Protein AF-A0A7C3Y8G4-F1 (afdb_monomer_lite)

Secondary structure (DSSP, 8-state):
---------HHHHHHHHHHHHHHHHHHHTS---HHHHHHHHHHHHHHHHHHHHHHHHHH-SS----HHHHHHHHHHHHHHHHHHHHHHHHHTT--TTSHHHHHHHHHHHHHHHHHHHHHHHHHHHHHHH-GGGHHHHTT-HHHHHHHHHHHHHHHHHHHHHHHS-S--HHHHHHHHHHHHHHHHHHHHHHHHHHHHHHHT-

pLDDT: mean 77.55, std 14.28, range [34.16, 94.81]

Foldseek 3Di:
DPPPLDADALVLLLVLLVVQLVQLVVLVPFDPDVVSLVCSCVSNLCSSLVSSVVSCVVRVPPYDPDLSNLLSQLLVQLQCVLVVVLVVCVVVVHPCVPPVNSLVSSLSSLLSRLRRSLVSSQVVQCVVPHPVSNVVLCVLQLNVLSVVLNVVSVVCVVCCVPPNDSPDPVVSSVNNSVSSVSSSVSSVSRNVVVVVVVVVD

Radius of gyration: 17.83 Å; chains: 1; bounding box: 60×30×48 Å

Sequence (201 aa):
MEEHHHTLSFQGLLPYTICGVLGRVITTYLPQTSLGEVVARYVGGSSDTVAEALYWLLHSGHSEESTLTHYIKGKVIGSMFSLIPYACASLLGYDVNSRVAGSLIASSFAQSDQMGAFLSITYHAIKKGGIKELRDITKNPVAMTSLGVLILSFIIDYTARNFITPTTVDSKWLETYLLSFLCMLPVVAGYIKEIRCRKHS

Structure (mmCIF, N/CA/C/O backbone):
data_AF-A0A7C3Y8G4-F1
#
_entry.id   AF-A0A7C3Y8G4-F1
#
loop_
_atom_site.group_PDB
_atom_site.id
_atom_site.type_symbol
_atom_site.label_atom_id
_atom_site.label_alt_id
_atom_site.label_comp_id
_atom_site.label_asym_id
_atom_site.label_entity_id
_atom_site.label_seq_id
_atom_site.pdbx_PDB_ins_code
_atom_site.Cartn_x
_atom_site.Cartn_y
_atom_site.Cartn_z
_atom_site.occupancy
_atom_site.B_iso_or_equiv
_atom_site.auth_seq_id
_atom_site.auth_comp_id
_atom_site.auth_asym_id
_atom_site.auth_atom_id
_atom_site.pdbx_PDB_model_num
ATOM 1 N N . MET A 1 1 ? -35.941 -9.850 -1.050 1.00 38.69 1 MET A N 1
ATOM 2 C CA . MET A 1 1 ? -34.505 -9.748 -1.370 1.00 38.69 1 MET A CA 1
ATOM 3 C C . MET A 1 1 ? -33.856 -9.087 -0.176 1.00 38.69 1 MET A C 1
ATOM 5 O O . MET A 1 1 ? -34.074 -7.903 0.021 1.00 38.69 1 MET A O 1
ATOM 9 N N . GLU A 1 2 ? -33.194 -9.863 0.678 1.00 34.16 2 GLU A N 1
ATOM 10 C CA . GLU A 1 2 ? -32.360 -9.302 1.742 1.00 34.16 2 GLU A CA 1
ATOM 11 C C . GLU A 1 2 ? -31.128 -8.688 1.074 1.00 34.16 2 GLU A C 1
ATOM 13 O O . GLU A 1 2 ? -30.286 -9.404 0.532 1.00 34.16 2 GLU A O 1
ATOM 18 N N . GLU A 1 3 ? -31.047 -7.358 1.042 1.00 37.12 3 GLU A N 1
ATOM 19 C CA . GLU A 1 3 ? -29.788 -6.676 0.760 1.00 37.12 3 GLU A CA 1
ATOM 20 C C . GLU A 1 3 ? -28.848 -6.968 1.932 1.00 37.12 3 GLU A C 1
ATOM 22 O O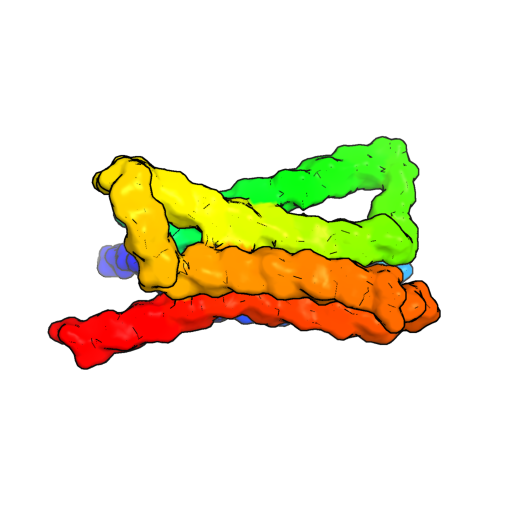 . GLU A 1 3 ? -28.880 -6.310 2.972 1.00 37.12 3 GLU A O 1
ATOM 27 N N . HIS A 1 4 ? -28.016 -7.999 1.783 1.00 40.25 4 HIS A N 1
ATOM 28 C CA . HIS A 1 4 ? -26.821 -8.144 2.598 1.00 40.25 4 HIS A CA 1
ATOM 29 C C . HIS A 1 4 ? -25.928 -6.932 2.322 1.00 40.25 4 HIS A C 1
ATOM 31 O O . HIS A 1 4 ? -25.091 -6.947 1.419 1.00 40.25 4 HIS A O 1
ATOM 37 N N . HIS A 1 5 ? -26.114 -5.862 3.096 1.00 46.56 5 HIS A N 1
ATOM 38 C CA . HIS A 1 5 ? -25.149 -4.779 3.195 1.00 46.56 5 HIS A CA 1
ATOM 39 C C . HIS A 1 5 ? -23.849 -5.372 3.740 1.00 46.56 5 HIS A C 1
ATOM 41 O O . HIS A 1 5 ? -23.650 -5.499 4.949 1.00 46.56 5 HIS A O 1
ATOM 47 N N . HIS A 1 6 ? -22.973 -5.807 2.838 1.00 55.00 6 HIS A N 1
ATOM 48 C CA . HIS A 1 6 ? -21.647 -6.270 3.196 1.00 55.00 6 HIS A CA 1
ATOM 49 C C . HIS A 1 6 ? -20.864 -5.087 3.761 1.00 55.00 6 HIS A C 1
ATOM 51 O O . HIS A 1 6 ? -20.460 -4.180 3.039 1.00 55.00 6 HIS A O 1
ATOM 57 N N . THR A 1 7 ? -20.656 -5.093 5.072 1.00 70.56 7 THR A N 1
ATOM 58 C CA . THR A 1 7 ? -19.766 -4.145 5.729 1.00 70.56 7 THR A CA 1
ATOM 59 C C . THR A 1 7 ? -18.319 -4.436 5.325 1.00 70.56 7 THR A C 1
ATOM 61 O O . THR A 1 7 ? -17.890 -5.590 5.229 1.00 70.56 7 THR A O 1
ATOM 64 N N . LEU A 1 8 ? -17.549 -3.375 5.065 1.00 85.94 8 LEU A N 1
ATOM 65 C CA . LEU A 1 8 ? -16.123 -3.489 4.761 1.00 85.94 8 LEU A CA 1
ATOM 66 C C . LEU A 1 8 ? -15.391 -4.163 5.933 1.00 85.94 8 LEU A C 1
ATOM 68 O O . LEU A 1 8 ? -15.474 -3.700 7.072 1.00 85.94 8 LEU A O 1
ATOM 72 N N . SER A 1 9 ? -14.629 -5.219 5.646 1.00 90.88 9 SER A N 1
ATOM 73 C CA . SER A 1 9 ? -13.826 -5.962 6.628 1.00 90.88 9 SER A CA 1
ATOM 74 C C . SER A 1 9 ? -12.449 -6.316 6.073 1.00 90.88 9 SER A C 1
ATOM 76 O O . SER A 1 9 ? -12.281 -6.507 4.867 1.00 90.88 9 SER A O 1
ATOM 78 N N . PHE A 1 10 ? -11.445 -6.440 6.946 1.00 91.69 10 PHE A N 1
ATOM 79 C CA . PHE A 1 10 ? -10.122 -6.912 6.526 1.00 91.69 10 PHE A CA 1
ATOM 80 C C . PHE A 1 10 ? -10.173 -8.388 6.127 1.00 91.69 10 PHE A C 1
ATOM 82 O O . PHE A 1 10 ? -9.438 -8.806 5.235 1.00 91.69 10 PHE A O 1
ATOM 89 N N . GLN A 1 11 ? -11.080 -9.163 6.732 1.00 92.19 11 GLN A N 1
ATOM 90 C CA . GLN A 1 11 ? -11.375 -10.527 6.292 1.00 92.19 11 GLN A CA 1
ATOM 91 C C . GLN A 1 11 ? -11.856 -10.573 4.831 1.00 92.19 11 GLN A C 1
ATOM 93 O O . GLN A 1 11 ? -11.411 -11.440 4.083 1.00 92.19 11 GLN A O 1
ATOM 98 N N . GLY A 1 12 ? -12.736 -9.651 4.423 1.00 89.75 12 GLY A N 1
ATOM 99 C CA . GLY A 1 12 ? -13.208 -9.541 3.040 1.00 89.75 12 GLY A CA 1
ATOM 100 C C . GLY A 1 12 ? -12.174 -8.949 2.077 1.00 89.75 12 GLY A C 1
ATOM 101 O O . GLY A 1 12 ? -12.155 -9.334 0.913 1.00 89.75 12 GLY A O 1
ATOM 102 N N . LEU A 1 13 ? -11.290 -8.066 2.558 1.00 92.12 13 LEU A N 1
ATOM 103 C CA . LEU A 1 13 ? -10.218 -7.462 1.757 1.00 92.12 13 LEU A CA 1
ATOM 104 C C . LEU A 1 13 ? -9.114 -8.470 1.392 1.00 92.12 13 LEU A C 1
ATOM 106 O O . LEU A 1 13 ? -8.583 -8.434 0.285 1.00 92.12 13 LEU A O 1
ATOM 110 N N . LEU A 1 14 ? -8.766 -9.377 2.311 1.00 92.94 14 LEU A N 1
ATOM 111 C CA . LEU A 1 14 ? -7.598 -10.255 2.185 1.00 92.94 14 LEU A CA 1
ATOM 112 C C . LEU A 1 14 ? -7.549 -11.071 0.871 1.00 92.94 14 LEU A C 1
ATOM 114 O O . LEU A 1 14 ? -6.485 -11.088 0.249 1.00 92.94 14 LEU A O 1
ATOM 118 N N . PRO A 1 15 ? -8.639 -11.705 0.386 1.00 92.44 15 PRO A N 1
ATOM 119 C CA . PRO A 1 15 ? -8.634 -12.396 -0.906 1.00 92.44 15 PRO A CA 1
ATOM 120 C C . PRO A 1 15 ? -8.310 -11.481 -2.092 1.00 92.44 15 PRO A C 1
ATOM 122 O O . PRO A 1 15 ? -7.635 -11.914 -3.024 1.00 92.44 15 PRO A O 1
ATOM 125 N N . TYR A 1 16 ? -8.747 -10.219 -2.053 1.00 91.94 16 TYR A N 1
ATOM 126 C CA . TYR A 1 16 ? -8.456 -9.240 -3.101 1.00 91.94 16 TYR A CA 1
ATOM 127 C C . TYR A 1 16 ? -6.987 -8.834 -3.071 1.00 91.94 16 TYR A C 1
ATOM 129 O O . TYR A 1 16 ? -6.338 -8.850 -4.114 1.00 91.94 16 TYR A O 1
ATOM 137 N N . THR A 1 17 ? -6.433 -8.569 -1.885 1.00 90.69 17 THR A N 1
ATOM 138 C CA . THR A 1 17 ? -4.998 -8.299 -1.733 1.00 90.69 17 THR A CA 1
ATOM 139 C C . THR A 1 17 ? -4.159 -9.481 -2.219 1.00 90.69 17 THR A C 1
ATOM 141 O O . THR A 1 17 ? -3.224 -9.282 -2.989 1.00 90.69 17 THR A O 1
ATOM 144 N N . ILE A 1 18 ? -4.510 -10.720 -1.847 1.00 90.12 18 ILE A N 1
ATOM 145 C CA . ILE A 1 18 ? -3.811 -11.929 -2.320 1.00 90.12 18 ILE A CA 1
ATOM 146 C C . ILE A 1 18 ? -3.903 -12.042 -3.843 1.00 90.12 18 ILE A C 1
ATOM 148 O O . ILE A 1 18 ? -2.889 -12.274 -4.496 1.00 90.12 18 ILE A O 1
ATOM 152 N N . CYS A 1 19 ? -5.093 -11.850 -4.417 1.00 89.62 19 CYS A N 1
ATOM 153 C CA . CYS A 1 19 ? -5.293 -11.881 -5.864 1.00 89.62 19 CYS A CA 1
ATOM 154 C C . CYS A 1 19 ? -4.419 -10.838 -6.571 1.00 89.62 19 CYS A C 1
ATOM 156 O O . CYS A 1 19 ? -3.741 -11.160 -7.544 1.00 89.62 19 CYS A O 1
ATOM 158 N N . GLY A 1 20 ? -4.358 -9.614 -6.045 1.00 86.56 20 GLY A N 1
ATOM 159 C CA . GLY A 1 20 ? -3.505 -8.565 -6.588 1.00 86.56 20 GLY A CA 1
ATOM 160 C C . GLY A 1 20 ? -2.013 -8.881 -6.459 1.00 86.56 20 GLY A C 1
ATOM 161 O O . GLY A 1 20 ? -1.282 -8.756 -7.441 1.00 86.56 20 GLY A O 1
ATOM 162 N N . VAL A 1 21 ? -1.550 -9.377 -5.307 1.00 85.62 21 VAL A N 1
ATOM 163 C CA . VAL A 1 21 ? -0.151 -9.811 -5.125 1.00 85.62 21 VAL A CA 1
ATOM 164 C C . VAL A 1 21 ? 0.199 -10.934 -6.104 1.00 85.62 21 VAL A C 1
ATOM 166 O O . VAL A 1 21 ? 1.212 -10.843 -6.795 1.00 85.62 21 VAL A O 1
ATOM 169 N N . LEU A 1 22 ? -0.651 -11.955 -6.238 1.00 84.00 22 LEU A N 1
ATOM 170 C CA . LEU A 1 22 ? -0.461 -13.037 -7.211 1.00 84.00 22 LEU A CA 1
ATOM 171 C C . LEU A 1 22 ? -0.492 -12.524 -8.654 1.00 84.00 22 LEU A C 1
ATOM 173 O O . LEU A 1 22 ? 0.301 -12.975 -9.476 1.00 84.00 22 LEU A O 1
ATOM 177 N N . GLY A 1 23 ? -1.349 -11.549 -8.955 1.00 79.81 23 GLY A N 1
ATOM 178 C CA . GLY A 1 23 ? -1.371 -10.855 -10.238 1.00 79.81 23 GLY A CA 1
ATOM 179 C C . GLY A 1 23 ? -0.011 -10.243 -10.565 1.00 79.81 23 GLY A C 1
ATOM 180 O O . GLY A 1 23 ? 0.525 -10.510 -11.637 1.00 79.81 23 GLY A O 1
ATOM 181 N N . ARG A 1 24 ? 0.606 -9.525 -9.615 1.00 76.88 24 ARG A N 1
ATOM 182 C CA . ARG A 1 24 ? 1.955 -8.955 -9.782 1.00 76.88 24 ARG A CA 1
ATOM 183 C C . ARG A 1 24 ? 2.992 -10.038 -10.054 1.00 76.88 24 ARG A C 1
ATOM 185 O O . ARG A 1 24 ? 3.766 -9.938 -11.008 1.00 76.88 24 ARG A O 1
ATOM 192 N N . VAL A 1 25 ? 2.964 -11.105 -9.265 1.00 76.94 25 VAL A N 1
ATOM 193 C CA . VAL A 1 25 ? 3.841 -12.270 -9.423 1.00 76.94 25 VAL A CA 1
ATOM 194 C C . VAL A 1 25 ? 3.735 -12.864 -10.830 1.00 76.94 25 VAL A C 1
ATOM 196 O O . VAL A 1 25 ? 4.737 -12.966 -11.536 1.00 76.94 25 VAL A O 1
ATOM 199 N N . ILE A 1 26 ? 2.516 -13.174 -11.275 1.00 76.38 26 ILE A N 1
ATOM 200 C CA . ILE A 1 26 ? 2.251 -13.762 -12.593 1.00 76.38 26 ILE A CA 1
ATOM 201 C C . ILE A 1 26 ? 2.692 -12.812 -13.704 1.00 76.38 26 ILE A C 1
ATOM 203 O O . ILE A 1 26 ? 3.355 -13.240 -14.647 1.00 76.38 26 ILE A O 1
ATOM 207 N N . THR A 1 27 ? 2.375 -11.520 -13.583 1.00 71.81 27 THR A N 1
ATOM 208 C CA . THR A 1 27 ? 2.742 -10.537 -14.605 1.00 71.81 27 THR A CA 1
ATOM 209 C C . THR A 1 27 ? 4.242 -10.399 -14.783 1.00 71.81 27 THR A C 1
ATOM 211 O O . THR A 1 27 ? 4.689 -10.081 -15.881 1.00 71.81 27 THR A O 1
ATOM 214 N N . THR A 1 28 ? 5.031 -10.693 -13.749 1.00 65.44 28 THR A N 1
ATOM 215 C CA . THR A 1 28 ? 6.484 -10.603 -13.867 1.00 65.44 28 THR A CA 1
ATOM 216 C C . THR A 1 28 ? 7.009 -11.665 -14.851 1.00 65.44 28 THR A C 1
ATOM 218 O O . THR A 1 28 ? 7.930 -11.376 -15.606 1.00 65.44 28 THR A O 1
ATOM 221 N N . TYR A 1 29 ? 6.356 -12.833 -14.961 1.00 68.44 29 TYR A N 1
ATOM 222 C CA . TYR A 1 29 ? 6.698 -13.907 -15.912 1.00 68.44 29 TYR A CA 1
ATOM 223 C C . TYR A 1 29 ? 6.170 -13.715 -17.342 1.00 68.44 29 TYR A C 1
ATOM 225 O O . TYR A 1 29 ? 6.385 -14.586 -18.190 1.00 68.44 29 TYR A O 1
ATOM 233 N N . LEU A 1 30 ? 5.467 -12.617 -17.635 1.00 66.25 30 LEU A N 1
ATOM 234 C CA . LEU A 1 30 ? 4.981 -12.367 -18.991 1.00 66.25 30 LEU A CA 1
ATOM 235 C C . LEU A 1 30 ? 6.145 -12.080 -19.960 1.00 66.25 30 LEU A C 1
ATOM 237 O O . LEU A 1 30 ? 7.165 -11.512 -19.560 1.00 66.25 30 LEU A O 1
ATOM 241 N N . PRO A 1 31 ? 6.009 -12.445 -21.251 1.00 59.12 31 PRO A N 1
ATOM 242 C CA . PRO A 1 31 ? 7.040 -12.193 -22.252 1.00 59.12 31 PRO A CA 1
ATOM 243 C C . PRO A 1 31 ? 7.391 -10.702 -22.336 1.00 59.12 31 PRO A C 1
ATOM 245 O O . PRO A 1 31 ? 6.493 -9.860 -22.420 1.00 59.12 31 PRO A O 1
ATOM 248 N N . GLN A 1 32 ? 8.692 -10.393 -22.389 1.00 60.31 32 GLN A N 1
ATOM 249 C CA . GLN A 1 32 ? 9.266 -9.039 -22.506 1.00 60.31 32 GLN A CA 1
ATOM 250 C C . GLN A 1 32 ? 9.045 -8.455 -23.919 1.00 60.31 32 GLN A C 1
ATOM 252 O O . GLN A 1 32 ? 9.976 -8.094 -24.633 1.00 60.31 32 GLN A O 1
ATOM 257 N N . THR A 1 33 ? 7.797 -8.432 -24.379 1.00 65.75 33 THR A N 1
ATOM 258 C CA . THR A 1 33 ? 7.390 -7.590 -25.508 1.00 65.75 33 THR A CA 1
ATOM 259 C C . THR A 1 33 ? 7.201 -6.167 -24.990 1.00 65.75 33 THR A C 1
ATOM 261 O O . THR A 1 33 ? 6.859 -5.983 -23.824 1.00 65.75 33 THR A O 1
ATOM 264 N N . SER A 1 34 ? 7.372 -5.149 -25.834 1.00 62.38 34 SER A N 1
ATOM 265 C CA . SER A 1 34 ? 7.181 -3.740 -25.443 1.00 62.38 34 SER A CA 1
ATOM 266 C C . SER A 1 34 ? 5.812 -3.477 -24.797 1.00 62.38 34 SER A C 1
ATOM 268 O O . SER A 1 34 ? 5.695 -2.678 -23.875 1.00 62.38 34 SER A O 1
ATOM 270 N N . LEU A 1 35 ? 4.782 -4.204 -25.235 1.00 59.34 35 LEU A N 1
ATOM 271 C CA . LEU A 1 35 ? 3.438 -4.168 -24.657 1.00 59.34 35 LEU A CA 1
ATOM 272 C C . LEU A 1 35 ? 3.337 -4.998 -23.362 1.00 59.34 35 LEU A C 1
ATOM 274 O O . LEU A 1 35 ? 2.714 -4.561 -22.397 1.00 59.34 35 LEU A O 1
ATOM 278 N N . GLY A 1 36 ? 3.991 -6.160 -23.313 1.00 56.66 36 GLY A N 1
ATOM 279 C CA . GLY A 1 36 ? 4.066 -7.022 -22.131 1.00 56.66 36 GLY A CA 1
ATOM 280 C C . GLY A 1 36 ? 4.806 -6.388 -20.952 1.00 56.66 36 GLY A C 1
ATOM 281 O O . GLY A 1 36 ? 4.356 -6.540 -19.824 1.00 56.66 36 GLY A O 1
ATOM 282 N N . GLU A 1 37 ? 5.872 -5.618 -21.185 1.00 59.84 37 GLU A N 1
ATOM 283 C CA . GLU A 1 37 ? 6.595 -4.891 -20.129 1.00 59.84 37 GLU A CA 1
ATOM 284 C C . GLU A 1 37 ? 5.755 -3.770 -19.514 1.00 59.84 37 GLU A C 1
ATOM 286 O O . GLU A 1 37 ? 5.747 -3.596 -18.294 1.00 59.84 37 GLU A O 1
ATOM 291 N N . VAL A 1 38 ? 5.017 -3.033 -20.348 1.00 62.53 38 VAL A N 1
ATOM 292 C CA . VAL A 1 38 ? 4.101 -1.980 -19.896 1.00 62.53 38 VAL A CA 1
ATOM 293 C C . VAL A 1 38 ? 2.977 -2.603 -19.075 1.00 62.53 38 VAL A C 1
ATOM 295 O O . VAL A 1 38 ? 2.761 -2.203 -17.934 1.00 62.53 38 VAL A O 1
ATOM 298 N N . VAL A 1 39 ? 2.311 -3.639 -19.590 1.00 61.44 39 VAL A N 1
ATOM 299 C CA . VAL A 1 39 ? 1.246 -4.336 -18.854 1.00 61.44 39 VAL A CA 1
ATOM 300 C C . VAL A 1 39 ? 1.789 -4.941 -17.560 1.00 61.44 39 VAL A C 1
ATOM 302 O O . VAL A 1 39 ? 1.182 -4.757 -16.510 1.00 61.44 39 VAL A O 1
ATOM 305 N N . ALA A 1 40 ? 2.958 -5.581 -17.587 1.00 61.75 40 ALA A N 1
ATOM 306 C CA . ALA A 1 40 ? 3.540 -6.191 -16.402 1.00 61.75 40 ALA A CA 1
ATOM 307 C C . ALA A 1 40 ? 3.923 -5.179 -15.319 1.00 61.75 40 ALA A C 1
ATOM 309 O O . ALA A 1 40 ? 3.814 -5.488 -14.138 1.00 61.75 40 ALA A O 1
ATOM 310 N N . ARG A 1 41 ? 4.329 -3.959 -15.685 1.00 61.09 41 ARG A N 1
ATOM 311 C CA . ARG A 1 41 ? 4.710 -2.927 -14.710 1.00 61.09 41 ARG A CA 1
ATOM 312 C C . ARG A 1 41 ? 3.543 -2.058 -14.249 1.00 61.09 41 ARG A C 1
ATOM 314 O O . ARG A 1 41 ? 3.523 -1.706 -13.077 1.00 61.09 41 ARG A O 1
ATOM 321 N N . TYR A 1 42 ? 2.559 -1.768 -15.102 1.00 63.47 42 TYR A N 1
ATOM 322 C CA . TYR A 1 42 ? 1.336 -1.051 -14.706 1.00 63.47 42 TYR A CA 1
ATOM 323 C C . TYR A 1 42 ? 0.389 -1.941 -13.904 1.00 63.47 42 TYR A C 1
ATOM 325 O O . TYR A 1 42 ? -0.066 -1.557 -12.828 1.00 63.47 42 TYR A O 1
ATOM 333 N N . VAL A 1 43 ? 0.101 -3.139 -14.420 1.00 62.03 43 VAL A N 1
ATOM 334 C CA . VAL A 1 43 ? -0.757 -4.101 -13.724 1.00 62.03 43 VAL A CA 1
ATOM 335 C C . VAL A 1 43 ? 0.004 -4.667 -12.544 1.00 62.03 43 VAL A C 1
ATOM 337 O O . VAL A 1 43 ? -0.539 -4.674 -11.452 1.00 62.03 43 VAL A O 1
ATOM 340 N N . GLY A 1 44 ? 1.271 -5.048 -12.715 1.00 60.56 44 GLY A N 1
ATOM 341 C CA . GLY A 1 44 ? 2.066 -5.540 -11.602 1.00 60.56 44 GLY A CA 1
ATOM 342 C C . GLY A 1 44 ? 2.259 -4.473 -10.537 1.00 60.56 44 GLY A C 1
ATOM 343 O O . GLY A 1 44 ? 1.864 -4.702 -9.408 1.00 60.56 44 GLY A O 1
ATOM 344 N N . GLY A 1 45 ? 2.774 -3.287 -10.861 1.00 63.06 45 GLY A N 1
ATOM 345 C CA . GLY A 1 45 ? 3.162 -2.245 -9.899 1.00 63.06 45 GLY A CA 1
ATOM 346 C C . GLY A 1 45 ? 2.067 -1.754 -8.948 1.00 63.06 45 GLY A C 1
ATOM 347 O O . GLY A 1 45 ? 2.400 -1.277 -7.869 1.00 63.06 45 GLY A O 1
ATOM 348 N N . SER A 1 46 ? 0.782 -1.955 -9.249 1.00 74.31 46 SER A N 1
ATOM 349 C CA . SER A 1 46 ? -0.327 -1.553 -8.366 1.00 74.31 46 SER A CA 1
ATOM 350 C C . SER A 1 46 ? -1.473 -2.570 -8.294 1.00 74.31 46 SER A C 1
ATOM 352 O O . SER A 1 46 ? -2.568 -2.208 -7.868 1.00 74.31 46 SER A O 1
ATOM 354 N N . SER A 1 47 ? -1.280 -3.829 -8.708 1.00 79.75 47 SER A N 1
ATOM 355 C CA . SER A 1 47 ? -2.370 -4.824 -8.763 1.00 79.75 47 SER A CA 1
ATOM 356 C C . SER A 1 47 ? -3.038 -5.077 -7.416 1.00 79.75 47 SER A C 1
ATOM 358 O O . SER A 1 47 ? -4.251 -5.273 -7.380 1.00 79.75 47 SER A O 1
ATOM 360 N N . ASP A 1 48 ? -2.282 -5.079 -6.315 1.00 86.19 48 ASP A N 1
ATOM 361 C CA . ASP A 1 48 ? -2.838 -5.202 -4.967 1.00 86.19 48 ASP A CA 1
ATOM 362 C C . ASP A 1 48 ? -3.711 -3.995 -4.626 1.00 86.19 48 ASP A C 1
ATOM 364 O O . ASP A 1 48 ? -4.872 -4.170 -4.262 1.00 86.19 48 ASP A O 1
ATOM 368 N N . THR A 1 49 ? -3.222 -2.778 -4.862 1.00 87.62 49 THR A N 1
ATOM 369 C CA . THR A 1 49 ? -4.001 -1.554 -4.639 1.00 87.62 49 THR A CA 1
ATOM 370 C C . THR A 1 49 ? -5.245 -1.478 -5.530 1.00 87.62 49 THR A C 1
ATOM 372 O O . THR A 1 49 ? -6.311 -1.079 -5.062 1.00 87.62 49 THR A O 1
ATOM 375 N N . VAL A 1 50 ? -5.165 -1.911 -6.791 1.00 88.19 50 VAL A N 1
ATOM 376 C CA . VAL A 1 50 ? -6.318 -1.966 -7.709 1.00 88.19 50 VAL A CA 1
ATOM 377 C C . VAL A 1 50 ? -7.353 -2.985 -7.235 1.00 88.19 50 VAL A C 1
ATOM 379 O O . VAL A 1 50 ? -8.547 -2.682 -7.222 1.00 88.19 50 VAL A O 1
ATOM 382 N N . ALA A 1 51 ? -6.926 -4.176 -6.814 1.00 89.75 51 ALA A N 1
ATOM 383 C CA . ALA A 1 51 ? -7.835 -5.195 -6.297 1.00 89.75 51 ALA A CA 1
ATOM 384 C C . ALA A 1 51 ? -8.510 -4.745 -4.990 1.00 89.75 51 ALA A C 1
ATOM 386 O O . ALA A 1 51 ? -9.715 -4.932 -4.818 1.00 89.75 51 ALA A O 1
ATOM 387 N N . GLU A 1 52 ? -7.768 -4.096 -4.094 1.00 91.06 52 GLU A N 1
ATOM 388 C CA . GLU A 1 52 ? -8.300 -3.515 -2.857 1.00 91.06 52 GLU A CA 1
ATOM 389 C C . GLU A 1 52 ? -9.278 -2.363 -3.128 1.00 91.06 52 GLU A C 1
ATOM 391 O O . GLU A 1 52 ? -10.325 -2.269 -2.483 1.00 91.06 52 GLU A O 1
ATOM 396 N N . ALA A 1 53 ? -8.985 -1.514 -4.116 1.00 90.19 53 ALA A N 1
ATOM 397 C CA . ALA A 1 53 ? -9.893 -0.465 -4.566 1.00 90.19 53 ALA A CA 1
ATOM 398 C C . ALA A 1 53 ? -11.179 -1.049 -5.162 1.00 90.19 53 ALA A C 1
ATOM 400 O O . ALA A 1 53 ? -12.265 -0.544 -4.887 1.00 90.19 53 ALA A O 1
ATOM 401 N N . LEU A 1 54 ? -11.077 -2.136 -5.932 1.00 90.19 54 LEU A N 1
ATOM 402 C CA . LEU A 1 54 ? -12.237 -2.843 -6.466 1.00 90.19 54 LEU A CA 1
ATOM 403 C C . LEU A 1 54 ? -13.087 -3.442 -5.341 1.00 90.19 54 LEU A C 1
ATOM 405 O O . LEU A 1 54 ? -14.303 -3.267 -5.351 1.00 90.19 54 LEU A O 1
ATOM 409 N N . TYR A 1 55 ? -12.468 -4.085 -4.344 1.00 91.38 55 TYR A N 1
ATOM 410 C CA . TYR A 1 55 ? -13.182 -4.543 -3.149 1.00 91.38 55 TYR A CA 1
ATOM 411 C C . TYR A 1 55 ? -13.935 -3.394 -2.483 1.00 91.38 55 TYR A C 1
ATOM 413 O O . TYR A 1 55 ? -15.126 -3.526 -2.200 1.00 91.38 55 TYR A O 1
ATOM 421 N N . TRP A 1 56 ? -13.256 -2.262 -2.280 1.00 90.00 56 TRP A N 1
ATOM 422 C CA . TRP A 1 56 ? -13.862 -1.069 -1.710 1.00 90.00 56 TRP A CA 1
ATOM 423 C C . TRP A 1 56 ? -15.062 -0.614 -2.542 1.00 90.00 56 TRP A C 1
ATOM 425 O O . TRP A 1 56 ? -16.151 -0.522 -1.991 1.00 90.00 56 TRP A O 1
ATOM 435 N N . LEU A 1 57 ? -14.932 -0.426 -3.856 1.00 88.38 57 LEU A N 1
ATOM 436 C CA . LEU A 1 57 ? -16.037 0.008 -4.721 1.00 88.38 57 LEU A CA 1
ATOM 437 C C . LEU A 1 57 ? -17.231 -0.956 -4.708 1.00 88.38 57 LEU A C 1
ATOM 439 O O . LEU A 1 57 ? -18.373 -0.506 -4.637 1.00 88.38 57 LEU A O 1
ATOM 443 N N . LEU A 1 58 ? -16.975 -2.265 -4.726 1.00 87.50 58 LEU A N 1
ATOM 444 C CA . LEU A 1 58 ? -18.022 -3.292 -4.731 1.00 87.50 58 LEU A CA 1
ATOM 445 C C . LEU A 1 58 ? -18.787 -3.384 -3.400 1.00 87.50 58 LEU A C 1
ATOM 447 O O . LEU A 1 58 ? -19.929 -3.833 -3.394 1.00 87.50 58 LEU A O 1
ATOM 451 N N . HIS A 1 59 ? -18.182 -2.958 -2.286 1.00 85.31 59 HIS A N 1
ATOM 452 C CA . HIS A 1 59 ? -18.740 -3.137 -0.937 1.00 85.31 59 HIS A CA 1
ATOM 453 C C . HIS A 1 59 ? -18.956 -1.811 -0.175 1.00 85.31 59 HIS A C 1
ATOM 455 O O . HIS A 1 59 ? -19.332 -1.818 0.993 1.00 85.31 59 HIS A O 1
ATOM 461 N N . SER A 1 60 ? -18.754 -0.652 -0.814 1.00 71.69 60 SER A N 1
ATOM 462 C CA . SER A 1 60 ? -18.864 0.682 -0.182 1.00 71.69 60 SER A CA 1
ATOM 463 C C . SER A 1 60 ? -20.267 1.272 -0.156 1.00 71.69 60 SER A C 1
ATOM 465 O O . SER A 1 60 ? -20.417 2.480 0.025 1.00 71.69 60 SER A O 1
ATOM 467 N N . GLY A 1 61 ? -21.306 0.456 -0.321 1.00 52.12 61 GLY A N 1
ATOM 468 C CA . GLY A 1 61 ? -22.693 0.910 -0.372 1.00 52.12 61 GLY A CA 1
ATOM 469 C C . GLY A 1 61 ? -23.249 1.414 0.967 1.00 52.12 61 GLY A C 1
ATOM 470 O O . GLY A 1 61 ? -24.293 0.912 1.352 1.00 52.12 61 GLY A O 1
ATOM 471 N N . HIS A 1 62 ? -22.620 2.415 1.611 1.00 51.97 62 HIS A N 1
ATOM 472 C CA . HIS A 1 62 ? -22.980 3.140 2.857 1.00 51.97 62 HIS A CA 1
ATOM 473 C C . HIS A 1 62 ? -22.144 2.842 4.128 1.00 51.97 62 HIS A C 1
ATOM 475 O O 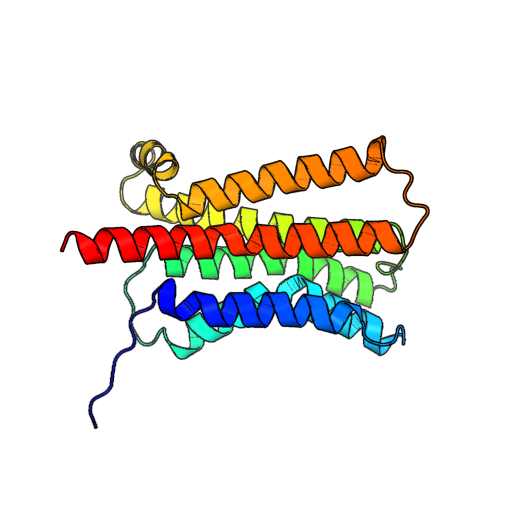. HIS A 1 62 ? -22.611 3.076 5.240 1.00 51.97 62 HIS A O 1
ATOM 481 N N . SER A 1 63 ? -20.895 2.368 4.029 1.00 54.88 63 SER A N 1
ATOM 482 C CA . SER A 1 63 ? -20.098 2.076 5.238 1.00 54.88 63 SER A CA 1
ATOM 483 C C . SER A 1 63 ? -19.572 3.334 5.952 1.00 54.88 63 SER A C 1
ATOM 485 O O . SER A 1 63 ? -18.989 4.211 5.310 1.00 54.88 63 SER A O 1
ATOM 487 N N . GLU A 1 64 ? -19.672 3.366 7.286 1.00 62.47 64 GLU A N 1
ATOM 488 C CA . GLU A 1 64 ? -19.009 4.354 8.152 1.00 62.47 64 GLU A CA 1
ATOM 489 C C . GLU A 1 64 ? -17.499 4.478 7.859 1.00 62.47 64 GLU A C 1
ATOM 491 O O . GLU A 1 64 ? -16.838 3.500 7.499 1.00 62.47 64 GLU A O 1
ATOM 496 N N . GLU A 1 65 ? -16.923 5.676 8.054 1.00 73.50 65 GLU A N 1
ATOM 497 C CA . GLU A 1 65 ? -15.483 5.927 7.887 1.00 73.50 65 GLU A CA 1
ATOM 498 C C . GLU A 1 65 ? -14.627 5.099 8.873 1.00 73.50 65 GLU A C 1
ATOM 500 O O . GLU A 1 65 ? -14.253 5.531 9.976 1.00 73.50 65 GLU A O 1
ATOM 505 N N . SER A 1 66 ? -14.281 3.888 8.443 1.00 84.69 66 SER A N 1
ATOM 506 C CA . SER A 1 66 ? -13.460 2.918 9.164 1.00 84.69 66 SER A CA 1
ATOM 507 C C . SER A 1 66 ? -11.967 3.064 8.842 1.00 84.69 66 SER A C 1
ATOM 509 O O . SER A 1 66 ? -11.579 3.645 7.827 1.00 84.69 66 SER A O 1
ATOM 511 N N . THR A 1 67 ? -11.097 2.498 9.688 1.00 86.69 67 THR A N 1
ATOM 512 C CA . THR A 1 67 ? -9.646 2.420 9.414 1.00 86.69 67 THR A CA 1
ATOM 513 C C . THR A 1 67 ? -9.354 1.756 8.068 1.00 86.69 67 THR A C 1
ATOM 515 O O . THR A 1 67 ? -8.451 2.192 7.367 1.00 86.69 67 THR A O 1
ATOM 518 N N . LEU A 1 68 ? -10.135 0.740 7.695 1.00 90.25 68 LEU A N 1
ATOM 519 C CA . LEU A 1 68 ? -10.032 0.048 6.411 1.00 90.25 68 LEU A CA 1
ATOM 520 C C . LEU A 1 68 ? -10.313 0.985 5.229 1.00 90.25 68 LEU A C 1
ATOM 522 O O . LEU A 1 68 ? -9.567 0.992 4.257 1.00 90.25 68 LEU A O 1
ATOM 526 N N . THR A 1 69 ? -11.340 1.828 5.339 1.00 90.44 69 THR A N 1
ATOM 527 C CA . THR A 1 69 ? -11.680 2.803 4.291 1.00 90.44 69 THR A CA 1
ATOM 528 C C . THR A 1 69 ? -10.540 3.792 4.058 1.00 90.44 69 THR A C 1
ATOM 530 O O . THR A 1 69 ? -10.167 4.055 2.918 1.00 90.44 69 THR A O 1
ATOM 533 N N . HIS A 1 70 ? -9.958 4.323 5.137 1.00 91.00 70 HIS A N 1
ATOM 534 C CA . HIS A 1 70 ? -8.823 5.249 5.051 1.00 91.00 70 HIS A CA 1
ATOM 535 C C . HIS A 1 70 ? -7.536 4.555 4.596 1.00 91.00 70 HIS A C 1
ATOM 537 O O . HIS A 1 70 ? -6.780 5.127 3.823 1.00 91.00 70 HIS A O 1
ATOM 543 N N . TYR A 1 71 ? -7.318 3.295 4.975 1.00 92.69 71 TYR A N 1
ATOM 544 C CA . TYR A 1 71 ? -6.223 2.487 4.436 1.00 92.69 71 TYR A CA 1
ATOM 545 C C . TYR A 1 71 ? -6.302 2.373 2.905 1.00 92.69 71 TYR A C 1
ATOM 547 O O . TYR A 1 71 ? -5.344 2.733 2.223 1.00 92.69 71 TYR A O 1
ATOM 555 N N . ILE A 1 72 ? -7.449 1.942 2.364 1.00 91.69 72 ILE A N 1
ATOM 556 C CA . ILE A 1 72 ? -7.620 1.734 0.917 1.00 91.69 72 ILE A CA 1
ATOM 557 C C . ILE A 1 72 ? -7.548 3.067 0.165 1.00 91.69 72 ILE A C 1
ATOM 559 O O . ILE A 1 72 ? -6.791 3.184 -0.796 1.00 91.69 72 ILE A O 1
ATOM 563 N N . LYS A 1 73 ? -8.275 4.101 0.618 1.00 91.44 73 LYS A N 1
ATOM 564 C CA . LYS A 1 73 ? -8.222 5.439 -0.002 1.00 91.44 73 LYS A CA 1
ATOM 565 C C . LYS A 1 73 ? -6.805 6.007 0.014 1.00 91.44 73 LYS A C 1
ATOM 567 O O . LYS A 1 73 ? -6.349 6.540 -0.994 1.00 91.44 73 LYS A O 1
ATOM 572 N N . GLY A 1 74 ? -6.115 5.865 1.144 1.00 92.38 74 GLY A N 1
ATOM 573 C CA . GLY A 1 74 ? -4.726 6.263 1.304 1.00 92.38 74 GLY A CA 1
ATOM 574 C C . GLY A 1 74 ? -3.810 5.559 0.311 1.00 92.38 74 GLY A C 1
ATOM 575 O O . GLY A 1 74 ? -3.068 6.244 -0.388 1.00 92.38 74 GLY A O 1
ATOM 576 N N . LYS A 1 75 ? -3.898 4.227 0.194 1.00 91.75 75 LYS A N 1
ATOM 577 C CA . LYS A 1 75 ? -3.120 3.459 -0.792 1.00 91.75 75 LYS A CA 1
ATOM 578 C C . LYS A 1 75 ? -3.394 3.913 -2.214 1.00 91.75 75 LYS A C 1
ATOM 580 O O . LYS A 1 75 ? -2.444 4.205 -2.921 1.00 91.75 75 LYS A O 1
ATOM 585 N N . VAL A 1 76 ? -4.660 4.046 -2.611 1.00 90.56 76 VAL A N 1
ATOM 586 C CA . VAL A 1 76 ? -5.029 4.487 -3.967 1.00 90.56 76 VAL A CA 1
ATOM 587 C C . VAL A 1 76 ? -4.424 5.851 -4.287 1.00 90.56 76 VAL A C 1
ATOM 589 O O . VAL A 1 76 ? -3.800 6.011 -5.333 1.00 90.56 76 VAL A O 1
ATOM 592 N N . ILE A 1 77 ? -4.562 6.827 -3.384 1.00 90.38 77 ILE A N 1
ATOM 593 C CA . ILE A 1 77 ? -3.965 8.159 -3.558 1.00 90.38 77 ILE A CA 1
ATOM 594 C C . ILE A 1 77 ? -2.437 8.051 -3.636 1.00 90.38 77 ILE A C 1
ATOM 596 O O . ILE A 1 77 ? -1.828 8.659 -4.513 1.00 90.38 77 ILE A O 1
ATOM 600 N N . GLY A 1 78 ? -1.833 7.253 -2.753 1.00 88.31 78 GLY A N 1
ATOM 601 C CA . GLY A 1 78 ? -0.407 6.944 -2.753 1.00 88.31 78 GLY A CA 1
ATOM 602 C C . GLY A 1 78 ? 0.067 6.415 -4.104 1.00 88.31 78 GLY A C 1
ATOM 603 O O . GLY A 1 78 ? 0.951 7.013 -4.710 1.00 88.31 78 GLY A O 1
ATOM 604 N N . SER A 1 79 ? -0.578 5.380 -4.641 1.00 85.44 79 SER A N 1
ATOM 605 C CA . SER A 1 79 ? -0.229 4.803 -5.943 1.00 85.44 79 SER A CA 1
ATOM 606 C C . SER A 1 79 ? -0.303 5.822 -7.069 1.00 85.44 79 SER A C 1
ATOM 608 O O . SER A 1 79 ? 0.547 5.813 -7.957 1.00 85.44 79 SER A O 1
ATOM 610 N N . MET A 1 80 ? -1.282 6.734 -7.042 1.00 83.88 80 MET A N 1
ATOM 611 C CA . MET A 1 80 ? -1.397 7.781 -8.063 1.00 83.88 80 MET A CA 1
ATOM 612 C C . MET A 1 80 ? -0.190 8.729 -8.066 1.00 83.88 80 MET A C 1
ATOM 614 O O . MET A 1 80 ? 0.213 9.180 -9.140 1.00 83.88 80 MET A O 1
ATOM 618 N N . PHE A 1 81 ? 0.428 8.993 -6.908 1.00 83.31 81 PHE A N 1
ATOM 619 C CA . PHE A 1 81 ? 1.638 9.820 -6.828 1.00 83.31 81 PHE A CA 1
ATOM 620 C C . PHE A 1 81 ? 2.839 9.203 -7.549 1.00 83.31 81 PHE A C 1
ATOM 622 O O . PHE A 1 81 ? 3.672 9.953 -8.050 1.00 83.31 81 PHE A O 1
ATOM 629 N N . SER A 1 82 ? 2.928 7.875 -7.647 1.00 79.44 82 SER A N 1
ATOM 630 C CA . SER A 1 82 ? 3.959 7.201 -8.450 1.00 79.44 82 SER A CA 1
ATOM 631 C C . SER A 1 82 ? 3.510 6.944 -9.888 1.00 79.44 82 SER A C 1
ATOM 633 O O . SER A 1 82 ? 4.314 7.054 -10.815 1.00 79.44 82 SER A O 1
ATOM 635 N N . LEU A 1 83 ? 2.219 6.682 -10.098 1.00 78.44 83 LEU A N 1
ATOM 636 C CA . LEU A 1 83 ? 1.653 6.379 -11.409 1.00 78.44 83 LEU A CA 1
ATOM 637 C C . LEU A 1 83 ? 1.656 7.580 -12.355 1.00 78.44 83 LEU A C 1
ATOM 639 O O . LEU A 1 83 ? 2.031 7.436 -13.516 1.00 78.44 83 LEU A O 1
ATOM 643 N N . ILE A 1 84 ? 1.247 8.760 -11.879 1.00 79.62 84 ILE A N 1
ATOM 644 C CA . ILE A 1 84 ? 1.114 9.953 -12.727 1.00 79.62 84 ILE A CA 1
ATOM 645 C C . ILE A 1 84 ? 2.478 10.387 -13.286 1.00 79.62 84 ILE A C 1
ATOM 647 O O . ILE A 1 84 ? 2.586 10.525 -14.506 1.00 79.62 84 ILE A O 1
ATOM 651 N N . PRO A 1 85 ? 3.546 10.549 -12.475 1.00 76.44 85 PRO A N 1
ATOM 652 C CA . PRO A 1 85 ? 4.864 10.887 -13.005 1.00 76.44 85 PRO A CA 1
ATOM 653 C C . PRO A 1 85 ? 5.403 9.820 -13.957 1.00 76.44 85 PRO A C 1
ATOM 655 O O . PRO A 1 85 ? 6.002 10.169 -14.972 1.00 76.44 85 PRO A O 1
ATOM 658 N N . TYR A 1 86 ? 5.156 8.536 -13.674 1.00 76.38 86 TYR A N 1
ATOM 659 C CA . TYR A 1 86 ? 5.563 7.438 -14.551 1.00 76.38 86 TYR A CA 1
ATOM 660 C C . TYR A 1 86 ? 4.860 7.493 -15.913 1.00 76.38 86 TYR A C 1
ATOM 662 O O . TYR A 1 86 ? 5.520 7.397 -16.951 1.00 76.38 86 TYR A O 1
ATOM 670 N N . ALA A 1 87 ? 3.543 7.705 -15.927 1.00 74.81 87 ALA A N 1
ATOM 671 C CA . ALA A 1 87 ? 2.762 7.843 -17.150 1.00 74.81 87 ALA A CA 1
ATOM 672 C C . ALA A 1 87 ? 3.183 9.077 -17.955 1.00 74.81 87 ALA A C 1
ATOM 674 O O . ALA A 1 87 ? 3.434 8.964 -19.154 1.00 74.81 87 ALA A O 1
ATOM 675 N N . CYS A 1 88 ? 3.352 10.229 -17.302 1.00 76.44 88 CYS A N 1
ATOM 676 C CA . CYS A 1 88 ? 3.841 11.447 -17.947 1.00 76.44 88 CYS A CA 1
ATOM 677 C C . CYS A 1 88 ? 5.239 11.250 -18.547 1.00 76.44 88 CYS A C 1
ATOM 679 O O . CYS A 1 88 ? 5.461 11.594 -19.704 1.00 76.44 88 CYS A O 1
ATOM 681 N N . ALA A 1 89 ? 6.173 10.658 -17.799 1.00 74.94 89 ALA A N 1
ATOM 682 C CA . ALA A 1 89 ? 7.522 10.400 -18.289 1.00 74.94 89 ALA A CA 1
ATOM 683 C C . ALA A 1 89 ? 7.527 9.404 -19.465 1.00 74.94 89 ALA A C 1
ATOM 685 O O . ALA A 1 89 ? 8.232 9.627 -20.448 1.00 74.94 89 ALA A O 1
ATOM 686 N N . SER A 1 90 ? 6.679 8.370 -19.415 1.00 73.25 90 SER A N 1
ATOM 687 C CA . SER A 1 90 ? 6.489 7.422 -20.524 1.00 73.25 90 SER A CA 1
ATOM 688 C C . SER A 1 90 ? 5.966 8.116 -21.788 1.00 73.25 90 SER A C 1
ATOM 690 O O . SER A 1 90 ? 6.490 7.896 -22.877 1.00 73.25 90 SER A O 1
ATOM 692 N N . LEU A 1 91 ? 4.952 8.979 -21.650 1.00 74.62 91 LEU A N 1
ATOM 693 C CA . LEU A 1 91 ? 4.341 9.715 -22.766 1.00 74.62 91 LEU A CA 1
ATOM 694 C C . LEU A 1 91 ? 5.293 10.745 -23.389 1.00 74.62 91 LEU A C 1
ATOM 696 O O . LEU A 1 91 ? 5.215 11.008 -24.585 1.00 74.62 91 LEU A O 1
ATOM 700 N N . LEU A 1 92 ? 6.205 11.302 -22.592 1.00 78.69 92 LEU A N 1
ATOM 701 C CA . LEU A 1 92 ? 7.248 12.225 -23.048 1.00 78.69 92 LEU A CA 1
ATOM 702 C C . LEU A 1 92 ? 8.460 11.508 -23.674 1.00 78.69 92 LEU A C 1
ATOM 704 O O . LEU A 1 92 ? 9.424 12.166 -24.059 1.00 78.69 92 LEU A O 1
ATOM 708 N N . GLY A 1 93 ? 8.423 10.175 -23.792 1.00 73.31 93 GLY A N 1
ATOM 709 C CA . GLY A 1 93 ? 9.475 9.383 -24.428 1.00 73.31 93 GLY A CA 1
ATOM 710 C C . GLY A 1 93 ? 10.722 9.177 -23.567 1.00 73.31 93 GLY A C 1
ATOM 711 O O . GLY A 1 93 ? 11.756 8.765 -24.093 1.00 73.31 93 GLY A O 1
ATOM 712 N N . TYR A 1 94 ? 10.655 9.445 -22.257 1.00 71.94 94 TYR A N 1
ATOM 713 C CA . TYR A 1 94 ? 11.749 9.091 -21.356 1.00 71.94 94 TYR A CA 1
ATOM 714 C C . TYR A 1 94 ? 11.857 7.572 -21.243 1.00 71.94 94 TYR A C 1
ATOM 716 O O . TYR A 1 94 ? 10.852 6.881 -21.065 1.00 71.94 94 TYR A O 1
ATOM 724 N N . ASP A 1 95 ? 13.088 7.055 -21.267 1.00 67.56 95 ASP A N 1
ATOM 725 C CA . ASP A 1 95 ? 13.362 5.643 -20.999 1.00 67.56 95 ASP A CA 1
ATOM 726 C C . ASP A 1 95 ? 13.251 5.333 -19.495 1.00 67.56 95 ASP A C 1
ATOM 728 O O . ASP A 1 95 ? 14.216 5.037 -18.778 1.00 67.56 95 ASP A O 1
ATOM 732 N N . VAL A 1 96 ? 12.012 5.399 -19.017 1.00 62.84 96 VAL A N 1
ATOM 733 C CA . VAL A 1 96 ? 11.579 4.937 -17.698 1.00 62.84 96 VAL A CA 1
ATOM 734 C C . VAL A 1 96 ? 11.672 3.415 -17.563 1.00 62.84 96 VAL A C 1
ATOM 736 O O . VAL A 1 96 ? 11.519 2.874 -16.468 1.00 62.84 96 VAL A O 1
ATOM 739 N N . ASN A 1 97 ? 11.935 2.711 -18.667 1.00 57.47 97 ASN A N 1
ATOM 740 C CA . ASN A 1 97 ? 12.023 1.261 -18.705 1.00 57.47 97 ASN A CA 1
ATOM 741 C C . ASN A 1 97 ? 13.455 0.742 -18.575 1.00 57.47 97 ASN A C 1
ATOM 743 O O . ASN A 1 97 ? 13.627 -0.440 -18.251 1.00 57.47 97 ASN A O 1
ATOM 747 N N . SER A 1 98 ? 14.450 1.627 -18.702 1.00 60.12 98 SER A N 1
ATOM 748 C CA . SER A 1 98 ? 15.859 1.345 -18.449 1.00 60.12 98 SER A CA 1
ATOM 749 C C . SER A 1 98 ? 16.053 0.590 -17.134 1.00 60.12 98 SER A C 1
ATOM 751 O O . SER A 1 98 ? 15.326 0.762 -16.148 1.00 60.12 98 SER A O 1
ATOM 753 N N . ARG A 1 99 ? 17.065 -0.285 -17.099 1.00 52.16 99 ARG A N 1
ATOM 754 C CA . ARG A 1 99 ? 17.300 -1.184 -15.958 1.00 52.16 99 ARG A CA 1
ATOM 755 C C . ARG A 1 99 ? 17.423 -0.437 -14.623 1.00 52.16 99 ARG A C 1
ATOM 757 O O . ARG A 1 99 ? 17.049 -1.010 -13.605 1.00 52.16 99 ARG A O 1
ATOM 764 N N . VAL A 1 100 ? 17.912 0.796 -14.615 1.00 56.44 100 VAL A N 1
ATOM 765 C CA . VAL A 1 100 ? 18.047 1.601 -13.393 1.00 56.44 100 VAL A CA 1
ATOM 766 C C . VAL A 1 100 ? 16.719 2.266 -13.017 1.00 56.44 100 VAL A C 1
ATOM 768 O O . VAL A 1 100 ? 16.334 2.229 -11.850 1.00 56.44 100 VAL A O 1
ATOM 771 N N . ALA A 1 101 ? 15.976 2.794 -13.995 1.00 57.94 101 ALA A N 1
ATOM 772 C CA . ALA A 1 101 ? 14.692 3.449 -13.752 1.00 57.94 101 ALA A CA 1
ATOM 773 C C . ALA A 1 101 ? 13.610 2.458 -13.289 1.00 57.94 101 ALA A C 1
ATOM 775 O O . ALA A 1 101 ? 12.908 2.733 -12.322 1.00 57.94 101 ALA A O 1
ATOM 776 N N . GLY A 1 102 ? 13.531 1.264 -13.886 1.00 58.12 102 GLY A N 1
ATOM 777 C CA . GLY A 1 102 ? 12.505 0.270 -13.543 1.00 58.12 102 GLY A CA 1
ATOM 778 C C . GLY A 1 102 ? 12.543 -0.230 -12.089 1.00 58.12 102 GLY A C 1
ATOM 779 O O . GLY A 1 102 ? 11.489 -0.446 -11.498 1.00 58.12 102 GLY A O 1
ATOM 780 N N . SER A 1 103 ? 13.738 -0.373 -11.498 1.00 57.00 103 SER A N 1
ATOM 781 C CA . SER A 1 103 ? 13.901 -0.748 -10.076 1.00 57.00 103 SER A CA 1
ATOM 782 C C . SER A 1 103 ? 13.401 0.365 -9.156 1.00 57.00 103 SER A C 1
ATOM 784 O O . SER A 1 103 ? 12.662 0.120 -8.210 1.00 57.00 103 SER A O 1
ATOM 786 N N . LEU A 1 104 ? 13.761 1.606 -9.501 1.00 62.06 104 LEU A N 1
ATOM 787 C CA . LEU A 1 104 ? 13.365 2.814 -8.782 1.00 62.06 104 LEU A CA 1
ATOM 788 C C . LEU A 1 104 ? 11.846 2.983 -8.753 1.00 62.06 104 LEU A C 1
ATOM 790 O O . LEU A 1 104 ? 11.285 3.472 -7.780 1.00 62.06 104 LEU A O 1
ATOM 794 N N . ILE A 1 105 ? 11.187 2.584 -9.836 1.00 65.50 105 ILE A N 1
ATOM 795 C CA . ILE A 1 105 ? 9.744 2.708 -9.999 1.00 65.50 105 ILE A CA 1
ATOM 796 C C . ILE A 1 105 ? 9.025 1.693 -9.108 1.00 65.50 105 ILE A C 1
ATOM 798 O O . ILE A 1 105 ? 8.130 2.087 -8.368 1.00 65.50 105 ILE A O 1
ATOM 802 N N . ALA A 1 106 ? 9.449 0.425 -9.093 1.00 63.75 106 AL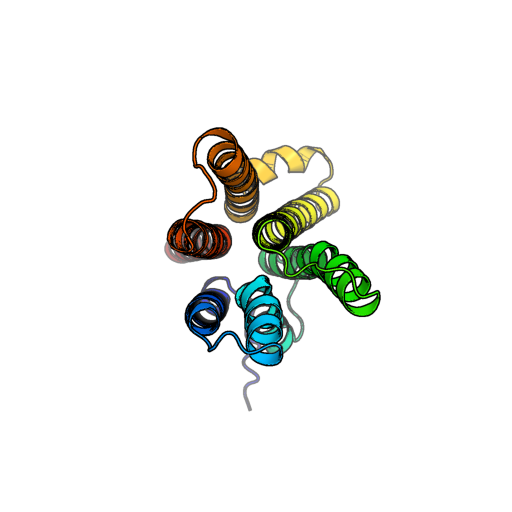A A N 1
ATOM 803 C CA . ALA A 1 106 ? 8.846 -0.594 -8.229 1.00 63.75 106 ALA A CA 1
ATOM 804 C C . ALA A 1 106 ? 8.969 -0.248 -6.733 1.00 63.75 106 ALA A C 1
ATOM 806 O O . ALA A 1 106 ? 7.986 -0.366 -5.995 1.00 63.75 106 ALA A O 1
ATOM 807 N N . SER A 1 107 ? 10.137 0.235 -6.291 1.00 69.25 107 SER A N 1
ATOM 808 C CA . SER A 1 107 ? 10.316 0.695 -4.910 1.00 69.25 107 SER A CA 1
ATOM 809 C C . SER A 1 107 ? 9.515 1.967 -4.618 1.00 69.25 107 SER A C 1
ATOM 811 O O . SER A 1 107 ? 8.892 2.051 -3.560 1.00 69.25 107 SER A O 1
ATOM 813 N N . SER A 1 108 ? 9.416 2.898 -5.576 1.00 74.62 108 SER A N 1
ATOM 814 C CA . SER A 1 108 ? 8.581 4.101 -5.441 1.00 74.62 108 SER A CA 1
ATOM 815 C C . SER A 1 108 ? 7.100 3.770 -5.264 1.00 74.62 108 SER A C 1
ATOM 817 O O . SER A 1 108 ? 6.480 4.345 -4.379 1.00 74.62 108 SER A O 1
ATOM 819 N N . PHE A 1 109 ? 6.548 2.825 -6.034 1.00 75.94 109 PHE A N 1
ATOM 820 C CA . PHE A 1 109 ? 5.153 2.387 -5.890 1.00 75.94 109 PHE A CA 1
ATOM 821 C C . PHE A 1 109 ? 4.894 1.746 -4.520 1.00 75.94 109 PHE A C 1
ATOM 823 O O . PHE A 1 109 ? 3.949 2.109 -3.822 1.00 75.94 109 PHE A O 1
ATOM 830 N N . ALA A 1 110 ? 5.764 0.831 -4.081 1.00 75.81 110 ALA A N 1
ATOM 831 C CA . ALA A 1 110 ? 5.630 0.221 -2.759 1.00 75.81 110 ALA A CA 1
ATOM 832 C C . ALA A 1 110 ? 5.699 1.275 -1.636 1.00 75.81 110 ALA A C 1
ATOM 834 O O . ALA A 1 110 ? 4.925 1.227 -0.682 1.00 75.81 110 ALA A O 1
ATOM 835 N N . GLN A 1 111 ? 6.592 2.259 -1.757 1.00 84.94 111 GLN A N 1
ATOM 836 C CA . GLN A 1 111 ? 6.731 3.348 -0.789 1.00 84.94 111 GLN A CA 1
ATOM 837 C C . GLN A 1 111 ? 5.531 4.299 -0.809 1.00 84.94 111 GLN A C 1
ATOM 839 O O . GLN A 1 111 ? 5.013 4.649 0.254 1.00 84.94 111 GLN A O 1
ATOM 844 N N . SER A 1 112 ? 5.068 4.706 -1.992 1.00 85.81 112 SER A N 1
ATOM 845 C CA . SER A 1 112 ? 3.962 5.650 -2.151 1.00 85.81 112 SER A CA 1
ATOM 846 C C . SER A 1 112 ? 2.664 5.093 -1.587 1.00 85.81 112 SER A C 1
ATOM 848 O O . SER A 1 112 ? 1.942 5.804 -0.886 1.00 85.81 112 SER A O 1
ATOM 850 N N . ASP A 1 113 ? 2.404 3.808 -1.816 1.00 87.12 113 ASP A N 1
ATOM 851 C CA . ASP A 1 113 ? 1.205 3.118 -1.349 1.00 87.12 113 ASP A CA 1
ATOM 852 C C . ASP A 1 113 ? 1.161 3.086 0.179 1.00 87.12 113 ASP A C 1
ATOM 854 O O . ASP A 1 113 ? 0.173 3.485 0.802 1.00 87.12 113 ASP A O 1
ATOM 858 N N . GLN A 1 114 ? 2.261 2.663 0.805 1.00 90.56 114 GLN A N 1
ATOM 859 C CA . GLN A 1 114 ? 2.341 2.530 2.260 1.00 90.56 114 GLN A CA 1
ATOM 860 C C . GLN A 1 114 ? 2.387 3.887 2.963 1.00 90.56 114 GLN A C 1
ATOM 862 O O . GLN A 1 114 ? 1.784 4.049 4.028 1.00 90.56 114 GLN A O 1
ATOM 867 N N . MET A 1 115 ? 3.032 4.881 2.348 1.00 92.12 115 MET A N 1
ATOM 868 C CA . MET A 1 115 ? 2.983 6.268 2.805 1.00 92.12 115 MET A CA 1
ATOM 869 C C . MET A 1 115 ? 1.550 6.806 2.751 1.00 92.12 115 MET A C 1
ATOM 871 O O . MET A 1 115 ? 1.065 7.363 3.735 1.00 92.12 115 MET A O 1
ATOM 875 N N . GLY A 1 116 ? 0.848 6.603 1.634 1.00 91.88 116 GLY A N 1
ATOM 876 C CA . GLY A 1 116 ? -0.536 7.033 1.458 1.00 91.88 116 GLY A CA 1
ATOM 877 C C . GLY A 1 116 ? -1.476 6.413 2.494 1.00 91.88 116 GLY A C 1
ATOM 878 O O . GLY A 1 116 ? -2.238 7.134 3.146 1.00 91.88 116 GLY A O 1
ATOM 879 N N . ALA A 1 117 ? -1.379 5.098 2.719 1.00 92.19 117 ALA A N 1
ATOM 880 C CA . ALA A 1 117 ? -2.118 4.406 3.779 1.00 92.19 117 ALA A CA 1
ATOM 881 C C . ALA A 1 117 ? -1.823 4.993 5.166 1.00 92.19 117 ALA A C 1
ATOM 883 O O . ALA A 1 117 ? -2.749 5.330 5.909 1.00 92.19 117 ALA A O 1
ATOM 884 N N . PHE A 1 118 ? -0.543 5.141 5.518 1.00 94.31 118 PHE A N 1
ATOM 885 C CA . PHE A 1 118 ? -0.136 5.662 6.820 1.00 94.31 118 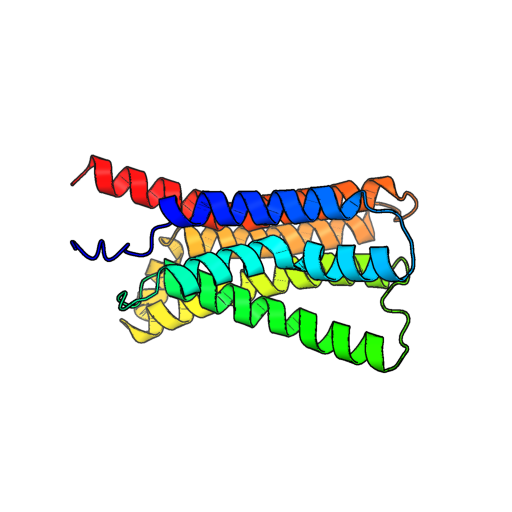PHE A CA 1
ATOM 886 C C . PHE A 1 118 ? -0.652 7.086 7.053 1.00 94.31 118 PHE A C 1
ATOM 888 O O . PHE A 1 118 ? -1.255 7.360 8.095 1.00 94.31 118 PHE A O 1
ATOM 895 N N . LEU A 1 119 ? -0.467 7.983 6.081 1.00 93.25 119 LEU A N 1
ATOM 896 C CA . LEU A 1 119 ? -0.910 9.373 6.171 1.00 93.25 119 LEU A CA 1
ATOM 897 C C . LEU A 1 119 ? -2.432 9.481 6.244 1.00 93.25 119 LEU A C 1
ATOM 899 O O . LEU A 1 119 ? -2.938 10.253 7.054 1.00 93.25 119 LEU A O 1
ATOM 903 N N . SER A 1 120 ? -3.172 8.691 5.464 1.00 93.31 120 SER A N 1
ATOM 904 C CA . SER A 1 120 ? -4.638 8.724 5.494 1.00 93.31 120 SER A CA 1
ATOM 905 C C . SER A 1 120 ? -5.197 8.223 6.828 1.00 93.31 120 SER A C 1
ATOM 907 O O . SER A 1 120 ? -6.062 8.878 7.413 1.00 93.31 120 SER A O 1
ATOM 909 N N . ILE A 1 121 ? -4.655 7.127 7.375 1.00 91.19 121 ILE A N 1
ATOM 910 C CA . ILE A 1 121 ? -5.044 6.633 8.706 1.00 91.19 121 ILE A CA 1
ATOM 911 C C . ILE A 1 121 ? -4.688 7.659 9.792 1.00 91.19 121 ILE A C 1
ATOM 913 O O . ILE A 1 121 ? -5.486 7.900 10.700 1.00 91.19 121 ILE A O 1
ATOM 917 N N . THR A 1 122 ? -3.513 8.280 9.686 1.00 91.06 122 THR A N 1
ATOM 918 C CA . THR A 1 122 ? -3.048 9.318 10.616 1.00 91.06 122 THR A CA 1
ATOM 919 C C . THR A 1 122 ? -3.961 10.536 10.587 1.00 91.06 122 THR A C 1
ATOM 921 O O . THR A 1 122 ? -4.417 11.000 11.631 1.00 91.06 122 THR A O 1
ATOM 924 N N . TYR A 1 123 ? -4.283 11.023 9.392 1.00 91.25 123 TYR A N 1
ATOM 925 C CA . TYR A 1 123 ? -5.187 12.147 9.193 1.00 91.25 123 TYR A CA 1
ATOM 926 C C . TYR A 1 123 ? -6.576 11.862 9.773 1.00 91.25 123 TYR A C 1
ATOM 928 O O . TYR A 1 123 ? -7.131 12.710 10.471 1.00 91.25 123 TYR A O 1
ATOM 936 N N . HIS A 1 124 ? -7.111 10.655 9.564 1.00 90.00 124 HIS A N 1
ATOM 937 C CA . HIS A 1 124 ? -8.387 10.246 10.157 1.00 90.00 124 HIS A CA 1
ATOM 938 C C . HIS A 1 124 ? -8.365 10.273 11.687 1.00 90.00 124 HIS A C 1
ATOM 940 O O . HIS A 1 124 ? -9.296 10.781 12.312 1.00 90.00 124 HIS A O 1
ATOM 946 N N . ALA A 1 125 ? -7.293 9.765 12.301 1.00 87.44 125 ALA A N 1
ATOM 947 C CA . ALA A 1 125 ? -7.134 9.791 13.754 1.00 87.44 125 ALA A CA 1
ATOM 948 C C . ALA A 1 125 ? -7.104 11.233 14.292 1.00 87.44 125 ALA A C 1
ATOM 950 O O . ALA A 1 125 ? -7.838 11.562 15.225 1.00 87.44 125 ALA A O 1
ATOM 951 N N . ILE A 1 126 ? -6.344 12.123 13.641 1.00 87.88 126 ILE A N 1
ATOM 952 C CA . ILE A 1 126 ? -6.294 13.550 13.997 1.00 87.88 126 ILE A CA 1
ATOM 953 C C . ILE A 1 126 ? -7.669 14.204 13.827 1.00 87.88 126 ILE A C 1
ATOM 955 O O . ILE A 1 126 ? -8.082 14.992 14.675 1.00 87.88 126 ILE A O 1
ATOM 959 N N . LYS A 1 127 ? -8.408 13.879 12.765 1.00 87.25 127 LYS A N 1
ATOM 960 C CA . LYS A 1 127 ? -9.749 14.429 12.532 1.00 87.25 127 LYS A CA 1
ATOM 961 C C . LYS A 1 127 ? -10.747 14.000 13.616 1.00 87.25 127 LYS A C 1
ATOM 963 O O . LYS A 1 127 ? -11.647 14.770 13.936 1.00 87.25 127 LYS A O 1
ATOM 968 N N . LYS A 1 128 ? -10.587 12.802 14.192 1.00 83.81 128 LYS A N 1
ATOM 969 C CA . LYS A 1 128 ? -11.472 12.275 15.245 1.00 83.81 128 LYS A CA 1
ATOM 970 C C . LYS A 1 128 ? -11.209 12.848 16.642 1.00 83.81 128 LYS A C 1
ATOM 972 O O . LYS A 1 128 ? -12.175 13.077 17.361 1.00 83.81 128 LYS A O 1
ATOM 977 N N . GLY A 1 129 ? -9.955 13.082 17.034 1.00 79.31 129 GLY A N 1
ATOM 978 C CA . GLY A 1 129 ? -9.633 13.514 18.411 1.00 79.31 129 GLY A CA 1
ATOM 979 C C . GLY A 1 129 ? -8.419 14.440 18.551 1.00 79.31 129 GLY A C 1
ATOM 980 O O . GLY A 1 129 ? -7.919 14.671 19.654 1.00 79.31 129 GLY A O 1
ATOM 981 N N . GLY A 1 130 ? -7.943 15.010 17.445 1.00 82.94 130 GLY A N 1
ATOM 982 C CA . GLY A 1 130 ? -6.823 15.946 17.407 1.00 82.94 130 GLY A CA 1
ATOM 983 C C . GLY A 1 130 ? -5.453 15.282 17.564 1.00 82.94 130 GLY A C 1
ATOM 984 O O . GLY A 1 130 ? -5.289 14.070 17.466 1.00 82.94 130 GLY A O 1
ATOM 985 N N . ILE A 1 131 ? -4.434 16.100 17.833 1.00 81.56 131 ILE A N 1
ATOM 986 C CA . ILE A 1 131 ? -3.020 15.679 17.922 1.00 81.56 131 ILE A CA 1
ATOM 987 C C . ILE A 1 131 ? -2.786 14.637 19.032 1.00 81.56 131 ILE A C 1
ATOM 989 O O . ILE A 1 131 ? -1.854 13.842 18.950 1.00 81.56 131 ILE A O 1
ATOM 993 N N . LYS A 1 132 ? -3.642 14.592 20.061 1.00 78.06 132 LYS A N 1
ATOM 994 C CA . LYS A 1 132 ? -3.528 13.626 21.167 1.00 78.06 132 LYS A CA 1
ATOM 995 C C . LYS A 1 132 ? -3.720 12.177 20.699 1.00 78.06 132 LYS A C 1
ATOM 997 O O . LYS A 1 132 ? -3.046 11.287 21.214 1.00 78.06 132 LYS A O 1
ATOM 1002 N N . GLU A 1 133 ? -4.531 11.971 19.661 1.00 81.25 133 GLU A N 1
ATOM 1003 C CA . GLU A 1 133 ? -4.768 10.665 19.032 1.00 81.25 133 GLU A CA 1
ATOM 1004 C C . GLU A 1 133 ? -3.568 10.168 18.210 1.00 81.25 133 GLU A C 1
ATOM 1006 O O . GLU A 1 133 ? -3.516 8.994 17.840 1.00 81.25 133 GLU A O 1
ATOM 1011 N N . LEU A 1 134 ? -2.540 11.002 17.976 1.00 79.88 134 LEU A N 1
ATOM 1012 C CA . LEU A 1 134 ? -1.282 10.530 17.384 1.00 79.88 134 LEU A CA 1
ATOM 1013 C C . LEU A 1 134 ? -0.634 9.436 18.235 1.00 79.88 134 LEU A C 1
ATOM 1015 O O . LEU A 1 134 ? -0.003 8.524 17.703 1.00 79.88 134 LEU A O 1
ATOM 1019 N N . ARG A 1 135 ? -0.811 9.484 19.561 1.00 81.38 135 ARG A N 1
ATOM 1020 C CA . ARG A 1 135 ? -0.313 8.423 20.440 1.00 81.38 135 ARG A CA 1
ATOM 1021 C C . ARG A 1 135 ? -1.023 7.099 20.164 1.00 81.38 135 ARG A C 1
ATOM 1023 O O . ARG A 1 135 ? -0.388 6.048 20.227 1.00 81.38 135 ARG A O 1
ATOM 1030 N N . ASP A 1 136 ? -2.302 7.137 19.816 1.00 81.38 136 ASP A N 1
ATOM 1031 C CA . ASP A 1 136 ? -3.097 5.940 19.551 1.00 81.38 136 ASP A CA 1
ATOM 1032 C C . ASP A 1 136 ? -2.863 5.364 18.148 1.00 81.38 136 ASP A C 1
ATOM 1034 O O . ASP A 1 136 ? -3.075 4.167 17.938 1.00 81.38 136 ASP A O 1
ATOM 1038 N N . ILE A 1 137 ? -2.267 6.132 17.227 1.00 86.12 137 ILE A N 1
ATOM 1039 C CA . ILE A 1 137 ? -1.736 5.600 15.958 1.00 86.12 137 ILE A CA 1
ATOM 1040 C C . ILE A 1 137 ? -0.678 4.529 16.210 1.00 86.12 137 ILE A C 1
ATOM 1042 O O . ILE A 1 137 ? -0.680 3.510 15.523 1.00 86.12 137 ILE A O 1
ATOM 1046 N N . THR A 1 138 ? 0.166 4.693 17.235 1.00 87.81 138 THR A N 1
ATOM 1047 C CA . THR A 1 138 ? 1.182 3.680 17.578 1.00 87.81 138 THR A CA 1
ATOM 1048 C C . THR A 1 138 ? 0.575 2.346 18.021 1.00 87.81 138 THR A C 1
ATOM 1050 O O . THR A 1 138 ? 1.231 1.309 17.964 1.00 87.81 138 THR A O 1
ATOM 1053 N N . LYS A 1 139 ? -0.704 2.348 18.415 1.00 88.44 139 LYS A N 1
ATOM 1054 C CA . LYS A 1 139 ? -1.480 1.150 18.761 1.00 88.44 139 LYS A CA 1
ATOM 1055 C C . LYS A 1 139 ? -2.312 0.628 17.591 1.00 88.44 139 LYS A C 1
ATOM 1057 O O . LYS A 1 139 ? -2.941 -0.426 17.710 1.00 88.44 139 LYS A O 1
ATOM 1062 N N . ASN A 1 140 ? -2.367 1.347 16.470 1.00 89.81 140 ASN A N 1
ATOM 1063 C CA . ASN A 1 140 ? -3.054 0.896 15.273 1.00 89.81 140 ASN A CA 1
ATOM 1064 C C . ASN A 1 140 ? -2.121 -0.034 14.478 1.00 89.81 140 ASN A C 1
ATOM 1066 O O . ASN A 1 140 ? -1.170 0.447 13.859 1.00 89.81 140 ASN A O 1
ATOM 1070 N N . PRO A 1 141 ? -2.381 -1.357 14.455 1.00 92.12 141 PRO A N 1
ATOM 1071 C CA . PRO A 1 141 ? -1.462 -2.299 13.829 1.00 92.12 141 PRO A CA 1
ATOM 1072 C C . PRO A 1 141 ? -1.353 -2.068 12.321 1.00 92.12 141 PRO A C 1
ATOM 1074 O O . PRO A 1 141 ? -0.274 -2.215 11.773 1.00 92.12 141 PRO A O 1
ATOM 1077 N N . VAL A 1 142 ? -2.420 -1.618 11.654 1.00 93.31 142 VAL A N 1
ATOM 1078 C CA . VAL A 1 142 ? -2.395 -1.340 10.210 1.00 93.31 142 VAL A CA 1
ATOM 1079 C C . VAL A 1 142 ? -1.481 -0.152 9.910 1.00 93.31 142 VAL A C 1
ATOM 1081 O O . VAL A 1 142 ? -0.641 -0.233 9.016 1.00 93.31 142 VAL A O 1
ATOM 1084 N N . ALA A 1 143 ? -1.592 0.931 10.687 1.00 92.88 143 ALA A N 1
ATOM 1085 C CA . ALA A 1 143 ? -0.738 2.107 10.522 1.00 92.88 143 ALA A CA 1
ATOM 1086 C C . ALA A 1 143 ? 0.733 1.774 10.809 1.00 92.88 143 ALA A C 1
ATOM 1088 O O . ALA A 1 143 ? 1.605 2.086 10.000 1.00 92.88 143 ALA A O 1
ATOM 1089 N N . MET A 1 144 ? 1.008 1.086 11.920 1.00 94.81 144 MET A N 1
ATOM 1090 C CA . MET A 1 144 ? 2.375 0.732 12.306 1.00 94.81 144 MET A CA 1
ATOM 1091 C C . MET A 1 144 ? 3.017 -0.278 11.364 1.00 94.81 144 MET A C 1
ATOM 1093 O O . MET A 1 144 ? 4.203 -0.155 11.067 1.00 94.81 144 MET A O 1
ATOM 1097 N N . THR A 1 145 ? 2.257 -1.242 10.847 1.00 93.69 145 THR A N 1
ATOM 1098 C CA . THR A 1 145 ? 2.769 -2.155 9.824 1.00 93.69 145 THR A CA 1
ATOM 1099 C C . THR A 1 145 ? 3.020 -1.423 8.508 1.00 9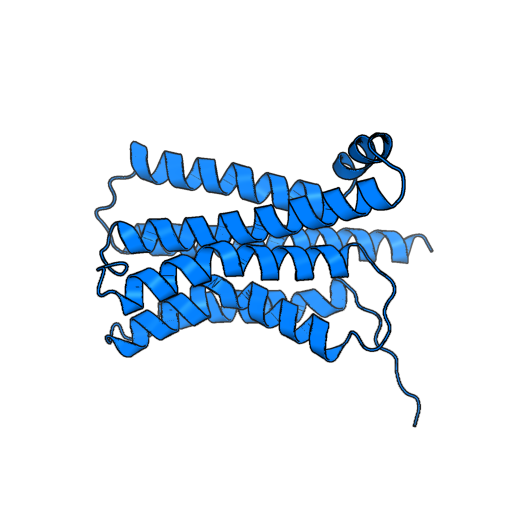3.69 145 THR A C 1
ATOM 1101 O O . THR A 1 145 ? 4.056 -1.665 7.904 1.00 93.69 145 THR A O 1
ATOM 1104 N N . SER A 1 146 ? 2.164 -0.477 8.099 1.00 92.00 146 SER A N 1
ATOM 1105 C CA . SER A 1 146 ? 2.411 0.344 6.896 1.00 92.00 146 SER A CA 1
ATOM 1106 C C . SER A 1 146 ? 3.694 1.175 7.041 1.00 92.00 146 SER A C 1
ATOM 1108 O O . SER A 1 146 ? 4.538 1.177 6.148 1.00 92.00 146 SER A O 1
ATOM 1110 N N . LEU A 1 147 ? 3.902 1.805 8.204 1.00 93.00 147 LEU A N 1
ATOM 1111 C CA . LEU A 1 147 ? 5.138 2.529 8.520 1.00 93.00 147 LEU A CA 1
ATOM 1112 C C . LEU A 1 147 ? 6.363 1.599 8.557 1.00 93.00 147 LEU A C 1
ATOM 1114 O O . LEU A 1 147 ? 7.426 1.950 8.052 1.00 93.00 147 LEU A O 1
ATOM 1118 N N . GLY A 1 148 ? 6.216 0.404 9.131 1.00 92.69 148 GLY A N 1
ATOM 1119 C CA . GLY A 1 148 ? 7.272 -0.604 9.169 1.00 92.69 148 GLY A CA 1
ATOM 1120 C C . GLY A 1 148 ? 7.678 -1.070 7.772 1.00 92.69 148 GLY A C 1
ATOM 1121 O O . GLY A 1 148 ? 8.868 -1.130 7.477 1.00 92.69 148 GLY A O 1
ATOM 1122 N N . VAL A 1 149 ? 6.706 -1.332 6.894 1.00 90.56 149 VAL A N 1
ATOM 1123 C CA . VAL A 1 149 ? 6.954 -1.683 5.487 1.00 90.56 149 VAL A CA 1
ATOM 1124 C C . VAL A 1 149 ? 7.631 -0.530 4.757 1.00 90.56 149 VAL A C 1
ATOM 1126 O O . VAL A 1 149 ? 8.592 -0.768 4.034 1.00 90.56 149 VAL A O 1
ATOM 1129 N N . LEU A 1 150 ? 7.191 0.711 4.980 1.00 89.56 150 LEU A N 1
ATOM 1130 C CA . LEU A 1 150 ? 7.820 1.893 4.398 1.00 89.56 150 LEU A CA 1
ATOM 1131 C C . LEU A 1 150 ? 9.305 1.979 4.786 1.00 89.56 150 LEU A C 1
ATOM 1133 O O . LEU A 1 150 ? 10.164 2.031 3.908 1.00 89.56 150 LEU A O 1
ATOM 1137 N N . ILE A 1 151 ? 9.627 1.924 6.080 1.00 89.81 151 ILE A N 1
ATOM 1138 C CA . ILE A 1 151 ? 11.016 1.977 6.567 1.00 89.81 151 ILE A CA 1
ATOM 1139 C C . ILE A 1 151 ? 11.829 0.803 6.016 1.00 89.81 151 ILE A C 1
ATOM 1141 O O . ILE A 1 151 ? 12.935 0.994 5.512 1.00 89.81 151 ILE A O 1
ATOM 1145 N N . LEU A 1 152 ? 11.276 -0.408 6.076 1.00 88.62 152 LEU A N 1
ATOM 1146 C CA . LEU A 1 152 ? 11.949 -1.604 5.587 1.00 88.62 152 LEU A CA 1
ATOM 1147 C C . LEU A 1 152 ? 12.215 -1.519 4.081 1.00 88.62 152 LEU A C 1
ATOM 1149 O O . LEU A 1 152 ? 13.300 -1.888 3.646 1.00 88.62 152 LEU A O 1
ATOM 1153 N N . SER A 1 153 ? 11.282 -0.975 3.298 1.00 83.44 153 SER A N 1
ATOM 1154 C CA . SER A 1 153 ? 11.464 -0.774 1.858 1.00 83.44 153 SER A CA 1
ATOM 1155 C C . SER A 1 153 ? 12.608 0.193 1.544 1.00 83.44 153 SER A C 1
ATOM 1157 O O . SER A 1 153 ? 13.385 -0.077 0.634 1.00 83.44 153 SER A O 1
ATOM 1159 N N . PHE A 1 154 ? 12.786 1.263 2.332 1.00 83.56 154 PHE A N 1
ATOM 1160 C CA . PHE A 1 154 ? 13.944 2.157 2.205 1.00 83.56 154 PHE A CA 1
ATOM 1161 C C . PHE A 1 154 ? 15.254 1.458 2.561 1.00 83.56 154 PHE A C 1
ATOM 1163 O O . PHE A 1 154 ? 16.255 1.662 1.882 1.00 83.56 154 PHE A O 1
ATOM 1170 N N . ILE A 1 155 ? 15.262 0.624 3.604 1.00 85.12 155 ILE A N 1
ATOM 1171 C CA . ILE A 1 155 ? 16.450 -0.152 3.984 1.00 85.12 155 ILE A CA 1
ATOM 1172 C C . ILE A 1 155 ? 16.799 -1.158 2.883 1.00 85.12 155 ILE A C 1
ATOM 1174 O O . ILE A 1 155 ? 17.968 -1.276 2.524 1.00 85.12 155 ILE A O 1
ATOM 1178 N N . ILE A 1 156 ? 15.809 -1.857 2.324 1.00 79.19 156 ILE A N 1
ATOM 1179 C CA . ILE A 1 156 ? 16.004 -2.799 1.213 1.00 79.19 156 ILE A CA 1
ATOM 1180 C C . ILE A 1 156 ? 16.570 -2.065 -0.001 1.00 79.19 156 ILE A C 1
ATOM 1182 O O . ILE A 1 156 ? 17.613 -2.466 -0.499 1.00 79.19 156 ILE A O 1
ATOM 1186 N N . ASP A 1 157 ? 15.956 -0.960 -0.427 1.00 76.06 157 ASP A N 1
ATOM 1187 C CA . ASP A 1 157 ? 16.418 -0.184 -1.585 1.00 76.06 157 ASP A CA 1
ATOM 1188 C C . ASP A 1 157 ? 17.831 0.392 -1.346 1.00 76.06 157 ASP A C 1
ATOM 1190 O O . ASP A 1 157 ? 18.717 0.264 -2.193 1.00 76.06 157 ASP A O 1
ATOM 1194 N N . TYR A 1 158 ? 18.108 0.929 -0.152 1.00 79.69 158 TYR A N 1
ATOM 1195 C CA . TYR A 1 158 ? 19.438 1.423 0.215 1.00 79.69 158 TYR A CA 1
ATOM 1196 C C . TYR A 1 158 ? 20.492 0.309 0.225 1.00 79.69 158 TYR A C 1
ATOM 1198 O O . TYR A 1 158 ? 21.593 0.486 -0.302 1.00 79.69 158 TYR A O 1
ATOM 1206 N N . THR A 1 159 ? 20.181 -0.843 0.822 1.00 77.31 159 THR A N 1
ATOM 1207 C CA . THR A 1 159 ? 21.123 -1.967 0.906 1.00 77.31 159 THR A CA 1
ATOM 1208 C C . THR A 1 159 ? 21.352 -2.611 -0.455 1.00 77.31 159 THR A C 1
ATOM 1210 O O . THR A 1 159 ? 22.501 -2.877 -0.810 1.00 77.31 159 THR A O 1
ATOM 1213 N N . ALA A 1 160 ? 20.294 -2.768 -1.251 1.00 71.81 160 ALA A N 1
ATOM 1214 C CA . ALA A 1 160 ? 20.371 -3.243 -2.622 1.00 71.81 160 ALA A CA 1
ATOM 1215 C C . ALA A 1 160 ? 21.279 -2.345 -3.466 1.00 71.81 160 ALA A C 1
ATOM 1217 O O . ALA A 1 160 ? 22.124 -2.853 -4.187 1.00 71.81 160 ALA A O 1
ATOM 1218 N N . ARG A 1 161 ? 21.201 -1.019 -3.327 1.00 69.88 161 ARG A N 1
ATOM 1219 C CA . ARG A 1 161 ? 22.049 -0.094 -4.100 1.00 69.88 161 ARG A CA 1
ATOM 1220 C C . ARG A 1 161 ? 23.515 -0.076 -3.682 1.00 69.88 161 ARG A C 1
ATOM 1222 O O . ARG A 1 161 ? 24.377 0.102 -4.537 1.00 69.88 161 ARG A O 1
ATOM 1229 N N . ASN A 1 162 ? 23.796 -0.191 -2.386 1.00 71.88 162 ASN A N 1
ATOM 1230 C CA . ASN A 1 162 ? 25.150 0.012 -1.858 1.00 71.88 162 ASN A CA 1
ATOM 1231 C C . ASN A 1 162 ? 25.950 -1.286 -1.698 1.00 71.88 162 ASN A C 1
ATOM 1233 O O . ASN A 1 162 ? 27.178 -1.245 -1.727 1.00 71.88 162 ASN A O 1
ATOM 1237 N N . PHE A 1 163 ? 25.281 -2.427 -1.522 1.00 66.00 163 PHE A N 1
ATOM 1238 C CA . PHE A 1 163 ? 25.939 -3.695 -1.186 1.00 66.00 163 PHE A CA 1
ATOM 1239 C C . PHE A 1 163 ? 25.667 -4.814 -2.192 1.00 66.00 163 PHE A C 1
ATOM 1241 O O . PHE A 1 163 ? 26.417 -5.788 -2.222 1.00 66.00 163 PHE A O 1
ATOM 1248 N N . ILE A 1 164 ? 24.637 -4.687 -3.035 1.00 59.91 164 ILE A N 1
ATOM 1249 C CA . ILE A 1 164 ? 24.319 -5.666 -4.077 1.00 59.91 164 ILE A CA 1
ATOM 1250 C C . ILE A 1 164 ? 24.626 -5.015 -5.424 1.00 59.91 164 ILE A C 1
ATOM 1252 O O . ILE A 1 164 ? 23.958 -4.081 -5.851 1.00 59.91 164 ILE A O 1
ATOM 1256 N N . THR A 1 165 ? 25.658 -5.475 -6.131 1.00 51.72 165 THR A N 1
ATOM 1257 C CA . THR A 1 165 ? 25.888 -4.990 -7.497 1.00 51.72 165 THR A CA 1
ATOM 1258 C C . THR A 1 165 ? 24.648 -5.349 -8.336 1.00 51.72 165 THR A C 1
ATOM 1260 O O . THR A 1 165 ? 24.275 -6.524 -8.361 1.00 51.72 165 THR A O 1
ATOM 1263 N N . PRO A 1 166 ? 23.972 -4.396 -9.010 1.00 51.06 166 PRO A N 1
ATOM 1264 C CA . PRO A 1 166 ? 22.754 -4.663 -9.775 1.00 51.06 166 PRO A CA 1
ATOM 1265 C C . PRO A 1 166 ? 23.117 -5.323 -11.113 1.00 51.06 166 PRO A C 1
ATOM 1267 O O . PRO A 1 166 ? 22.913 -4.754 -12.183 1.00 51.06 166 PRO A O 1
ATOM 1270 N N . THR A 1 167 ? 23.751 -6.494 -11.074 1.00 47.12 167 THR A N 1
ATOM 1271 C CA . THR A 1 167 ? 24.332 -7.146 -12.256 1.00 47.12 167 THR A CA 1
ATOM 1272 C C . THR A 1 167 ? 23.531 -8.342 -12.751 1.00 47.12 167 THR A C 1
ATOM 1274 O O . THR A 1 167 ? 23.706 -8.718 -13.908 1.00 47.12 167 THR A O 1
ATOM 1277 N N . THR A 1 168 ? 22.596 -8.893 -11.968 1.00 52.03 168 THR A N 1
ATOM 1278 C CA . THR A 1 168 ? 21.765 -10.024 -12.407 1.00 52.03 168 THR A CA 1
ATOM 1279 C C . THR A 1 168 ? 20.278 -9.686 -12.417 1.00 52.03 168 THR A C 1
ATOM 1281 O O . THR A 1 168 ? 19.758 -8.969 -11.568 1.00 52.03 168 THR A O 1
ATOM 1284 N N . VAL A 1 169 ? 19.580 -10.199 -13.431 1.00 51.88 169 VAL A N 1
ATOM 1285 C CA . VAL A 1 169 ? 18.119 -10.115 -13.558 1.00 51.88 169 VAL A CA 1
ATOM 1286 C C . VAL A 1 169 ? 17.444 -10.709 -12.313 1.00 51.88 169 VAL A C 1
ATOM 1288 O O . VAL A 1 169 ? 16.447 -10.157 -11.862 1.00 51.88 169 VAL A O 1
ATOM 1291 N N . ASP A 1 170 ? 18.048 -11.732 -11.704 1.00 53.59 170 ASP A N 1
ATOM 1292 C CA . ASP A 1 170 ? 17.536 -12.497 -10.558 1.00 53.59 170 ASP A CA 1
ATOM 1293 C C . ASP A 1 170 ? 17.343 -11.685 -9.266 1.00 53.59 170 ASP A C 1
ATOM 1295 O O . ASP A 1 170 ? 16.387 -11.930 -8.528 1.00 53.59 170 ASP A O 1
ATOM 1299 N N . SER A 1 171 ? 18.182 -10.678 -8.990 1.00 56.12 171 SER A N 1
ATOM 1300 C CA . SER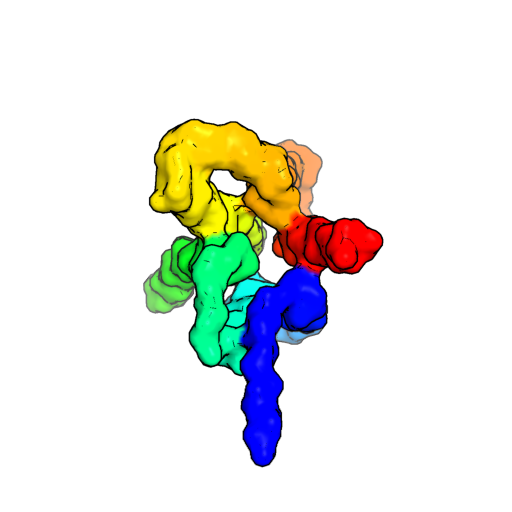 A 1 171 ? 18.052 -9.872 -7.763 1.00 56.12 171 SER A CA 1
ATOM 1301 C C . SER A 1 171 ? 16.836 -8.939 -7.789 1.00 56.12 171 SER A C 1
ATOM 1303 O O . SER A 1 171 ? 16.216 -8.704 -6.752 1.00 56.12 171 SER A O 1
ATOM 1305 N N . LYS A 1 172 ? 16.422 -8.482 -8.977 1.00 57.03 172 LYS A N 1
ATOM 1306 C CA . LYS A 1 172 ? 15.227 -7.638 -9.153 1.00 57.03 172 LYS A CA 1
ATOM 1307 C C . LYS A 1 172 ? 13.925 -8.376 -8.914 1.00 57.03 172 LYS A C 1
ATOM 1309 O O . LYS A 1 172 ? 12.963 -7.780 -8.427 1.00 57.03 172 LYS A O 1
ATOM 1314 N N . TRP A 1 173 ? 13.883 -9.657 -9.275 1.00 60.31 173 TRP A N 1
ATOM 1315 C CA . TRP A 1 173 ? 12.735 -10.499 -8.966 1.00 60.31 173 TRP A CA 1
ATOM 1316 C C . TRP A 1 173 ? 12.583 -10.585 -7.465 1.00 60.31 173 TRP A C 1
ATOM 1318 O O . TRP A 1 173 ? 11.518 -10.260 -6.958 1.00 60.31 173 TRP A O 1
ATOM 1328 N N . LEU A 1 174 ? 13.658 -10.929 -6.754 1.00 62.25 174 LEU A N 1
ATOM 1329 C CA . LEU A 1 174 ? 13.626 -11.038 -5.302 1.00 62.25 174 LEU A CA 1
ATOM 1330 C C . LEU A 1 174 ? 13.161 -9.734 -4.642 1.00 62.25 174 LEU A C 1
ATOM 1332 O O . LEU A 1 174 ? 12.294 -9.783 -3.777 1.00 62.25 174 LEU A O 1
ATOM 1336 N N . GLU A 1 175 ? 13.667 -8.583 -5.084 1.00 64.75 175 GLU A N 1
ATOM 1337 C CA . GLU A 1 175 ? 13.258 -7.271 -4.568 1.00 64.75 175 GLU A CA 1
ATOM 1338 C C . GLU A 1 175 ? 11.774 -6.982 -4.837 1.00 64.75 175 GLU A C 1
ATOM 1340 O O . GLU A 1 175 ? 11.027 -6.646 -3.918 1.00 64.75 175 GLU A O 1
ATOM 1345 N N . THR A 1 176 ? 11.312 -7.199 -6.072 1.00 66.31 176 THR A N 1
ATOM 1346 C CA . THR A 1 176 ? 9.907 -6.992 -6.452 1.00 66.31 176 THR A CA 1
ATOM 1347 C C . THR A 1 176 ? 8.988 -7.935 -5.677 1.00 66.31 176 THR A C 1
ATOM 1349 O O . THR A 1 176 ? 7.990 -7.495 -5.111 1.00 66.31 176 THR A O 1
ATOM 1352 N N . TYR A 1 177 ? 9.329 -9.222 -5.585 1.00 69.75 177 TYR A N 1
ATOM 1353 C CA . TYR A 1 177 ? 8.589 -10.219 -4.812 1.00 69.75 177 TYR A CA 1
ATOM 1354 C C . TYR A 1 177 ? 8.509 -9.845 -3.337 1.00 69.75 177 TYR A C 1
ATOM 1356 O O . TYR A 1 177 ? 7.417 -9.797 -2.769 1.00 69.75 177 TYR A O 1
ATOM 1364 N N . LEU A 1 178 ? 9.657 -9.559 -2.726 1.00 75.19 178 LEU A N 1
ATOM 1365 C CA . LEU A 1 178 ? 9.759 -9.230 -1.313 1.00 75.19 178 LEU A CA 1
ATOM 1366 C C . LEU A 1 178 ? 8.910 -7.996 -0.993 1.00 75.19 178 LEU A C 1
ATOM 1368 O O . LEU A 1 178 ? 8.058 -8.065 -0.112 1.00 75.19 178 LEU A O 1
ATOM 1372 N N . LEU A 1 179 ? 9.068 -6.905 -1.749 1.00 75.31 179 LEU A N 1
ATOM 1373 C CA . LEU A 1 179 ? 8.294 -5.676 -1.552 1.00 75.31 179 LEU A CA 1
ATOM 1374 C C . LEU A 1 179 ? 6.787 -5.914 -1.705 1.00 75.31 179 LEU A C 1
ATOM 1376 O O . LEU A 1 179 ? 5.993 -5.382 -0.934 1.00 75.31 179 LEU A O 1
ATOM 1380 N N . SER A 1 180 ? 6.386 -6.779 -2.633 1.00 73.50 180 SER A N 1
ATOM 1381 C CA . SER A 1 180 ? 4.975 -7.102 -2.872 1.00 73.50 180 SER A CA 1
ATOM 1382 C C . SER A 1 180 ? 4.327 -7.846 -1.717 1.00 73.50 180 SER A C 1
ATOM 1384 O O . SER A 1 180 ? 3.224 -7.500 -1.298 1.00 73.50 180 SER A O 1
ATOM 1386 N N . PHE A 1 181 ? 5.023 -8.836 -1.161 1.00 83.50 181 PHE A N 1
ATOM 1387 C CA . PHE A 1 181 ? 4.542 -9.534 0.027 1.00 83.50 181 PHE A CA 1
ATOM 1388 C C . PHE A 1 181 ? 4.573 -8.638 1.267 1.00 83.50 181 PHE A C 1
ATOM 1390 O O . PHE A 1 181 ? 3.671 -8.723 2.102 1.00 83.50 181 PHE A O 1
ATOM 1397 N N . LEU A 1 182 ? 5.556 -7.739 1.378 1.00 86.56 182 LEU A N 1
ATOM 1398 C CA . LEU A 1 182 ? 5.607 -6.765 2.466 1.00 86.56 182 LEU A CA 1
ATOM 1399 C C . LEU A 1 182 ? 4.393 -5.823 2.437 1.00 86.56 182 LEU A C 1
ATOM 1401 O O . LEU A 1 182 ? 3.787 -5.590 3.482 1.00 86.56 182 LEU A O 1
ATOM 1405 N N . CYS A 1 183 ? 3.967 -5.349 1.263 1.00 86.62 183 CYS A N 1
ATOM 1406 C CA . CYS A 1 183 ? 2.796 -4.475 1.121 1.00 86.62 183 CYS A CA 1
ATOM 1407 C C . CYS A 1 183 ? 1.459 -5.121 1.535 1.00 86.62 183 CYS A C 1
ATOM 1409 O O . CYS A 1 183 ? 0.511 -4.389 1.831 1.00 86.62 183 CYS A O 1
ATOM 1411 N N . MET A 1 184 ? 1.385 -6.456 1.618 1.00 90.00 184 MET A N 1
ATOM 1412 C CA . MET A 1 184 ? 0.220 -7.201 2.124 1.00 90.00 184 MET A CA 1
ATOM 1413 C C . MET A 1 184 ? 0.153 -7.234 3.661 1.00 90.00 184 MET A C 1
ATOM 1415 O O . MET A 1 184 ? -0.924 -7.414 4.237 1.00 90.00 184 MET A O 1
ATOM 1419 N N . LEU A 1 185 ? 1.280 -7.050 4.357 1.00 92.62 185 LEU A N 1
ATOM 1420 C CA . LEU A 1 185 ? 1.342 -7.172 5.817 1.00 92.62 185 LEU A CA 1
ATOM 1421 C C . LEU A 1 185 ? 0.346 -6.275 6.575 1.00 92.62 185 LEU A C 1
ATOM 1423 O O . LEU A 1 185 ? -0.230 -6.766 7.548 1.00 92.62 185 LEU A O 1
ATOM 1427 N N . PRO A 1 186 ? 0.074 -5.013 6.181 1.00 92.88 186 PRO A N 1
ATOM 1428 C CA . PRO A 1 186 ? -0.927 -4.192 6.863 1.00 92.88 186 PRO A CA 1
ATOM 1429 C C . PRO A 1 186 ? -2.337 -4.793 6.817 1.00 92.88 186 PRO A C 1
ATOM 1431 O O . PRO A 1 186 ? -3.071 -4.700 7.802 1.00 92.88 186 PRO A O 1
ATOM 1434 N N . VAL A 1 187 ? -2.704 -5.458 5.715 1.00 92.81 187 VAL A N 1
ATOM 1435 C CA . VAL A 1 187 ? -3.996 -6.151 5.572 1.00 92.81 187 VAL A CA 1
ATOM 1436 C C . VAL A 1 187 ? -4.055 -7.354 6.504 1.00 92.81 187 VAL A C 1
ATOM 1438 O O . VAL A 1 187 ? -5.034 -7.524 7.229 1.00 92.81 187 VAL A O 1
ATOM 1441 N N . VAL A 1 188 ? -2.978 -8.143 6.561 1.00 93.94 188 VAL A N 1
ATOM 1442 C CA . VAL A 1 188 ? -2.854 -9.273 7.497 1.00 93.94 188 VAL A CA 1
ATOM 1443 C C . VAL A 1 188 ? -2.937 -8.793 8.947 1.00 93.94 188 VAL A C 1
ATOM 1445 O O . VAL A 1 188 ? -3.639 -9.392 9.762 1.00 93.94 188 VAL A O 1
ATOM 1448 N N . ALA A 1 189 ? -2.278 -7.683 9.279 1.00 94.19 189 ALA A N 1
ATOM 1449 C CA . ALA A 1 189 ? -2.324 -7.083 10.607 1.00 94.19 189 ALA A CA 1
ATOM 1450 C C . ALA A 1 189 ? -3.747 -6.620 10.977 1.00 94.19 189 ALA A C 1
ATOM 1452 O O . ALA A 1 189 ? -4.209 -6.859 12.099 1.00 94.19 189 ALA A O 1
ATOM 1453 N N . GLY A 1 190 ? -4.464 -6.012 10.026 1.00 92.19 190 GLY A N 1
ATOM 1454 C CA . GLY A 1 190 ? -5.875 -5.651 10.169 1.00 92.19 190 GLY A CA 1
ATOM 1455 C C . GLY A 1 190 ? -6.772 -6.870 10.389 1.00 92.19 190 GLY A C 1
ATOM 1456 O O . GLY A 1 190 ? -7.571 -6.883 11.326 1.00 92.19 190 GLY A O 1
ATOM 1457 N N . TYR A 1 191 ? -6.573 -7.929 9.604 1.00 93.44 191 TYR A N 1
ATOM 1458 C CA . TYR A 1 191 ? -7.299 -9.196 9.718 1.00 93.44 191 TYR A CA 1
ATOM 1459 C C . TYR A 1 191 ? -7.087 -9.873 11.080 1.00 93.44 191 TYR A C 1
ATOM 1461 O O . TYR A 1 191 ? -8.052 -10.256 11.742 1.00 93.44 191 TYR A O 1
ATOM 1469 N N . ILE A 1 192 ? -5.840 -9.961 11.558 1.00 93.44 192 ILE A N 1
ATOM 1470 C CA . ILE A 1 192 ? -5.525 -10.534 12.878 1.00 93.44 192 ILE A CA 1
ATOM 1471 C C . ILE A 1 192 ? -6.212 -9.737 13.993 1.00 93.44 192 ILE A C 1
ATOM 1473 O O . ILE A 1 192 ? -6.768 -10.334 14.921 1.00 93.44 192 ILE A O 1
ATOM 1477 N N . LYS A 1 193 ? -6.190 -8.398 13.918 1.00 91.62 193 LYS A N 1
ATOM 1478 C CA . LYS A 1 193 ? -6.891 -7.540 14.884 1.00 91.62 193 LYS A CA 1
ATOM 1479 C C . LYS A 1 193 ? -8.395 -7.813 14.871 1.00 91.62 193 LYS A C 1
ATOM 1481 O O . LYS A 1 193 ? -8.981 -7.972 15.938 1.00 91.62 193 LYS A O 1
ATOM 1486 N N . GLU A 1 194 ? -8.996 -7.909 13.689 1.00 89.94 194 GLU A N 1
ATOM 1487 C CA . GLU A 1 194 ? -10.426 -8.174 13.530 1.00 89.94 194 GLU A CA 1
ATOM 1488 C C . GLU A 1 194 ? -10.836 -9.518 14.156 1.00 89.94 194 GLU A C 1
ATOM 1490 O O . GLU A 1 194 ? -11.781 -9.565 14.946 1.00 89.94 194 GLU A O 1
ATOM 1495 N N . ILE A 1 195 ? -10.080 -10.593 13.901 1.00 90.06 195 ILE A N 1
ATOM 1496 C CA . ILE A 1 195 ? -10.331 -11.910 14.513 1.00 90.06 195 ILE A CA 1
ATOM 1497 C C . ILE A 1 195 ? -10.242 -11.843 16.038 1.00 90.06 195 ILE A C 1
ATOM 1499 O O . ILE A 1 195 ? -11.078 -12.424 16.731 1.00 90.06 195 ILE A O 1
ATOM 1503 N N . ARG A 1 196 ? -9.221 -11.164 16.577 1.00 89.06 196 ARG A N 1
ATOM 1504 C CA . ARG A 1 196 ? -9.044 -11.040 18.032 1.00 89.06 196 ARG A CA 1
ATOM 1505 C C . ARG A 1 196 ? -10.222 -10.312 18.674 1.00 89.06 196 ARG A C 1
ATOM 1507 O O . ARG A 1 196 ? -10.716 -10.783 19.689 1.00 89.06 196 ARG A O 1
ATOM 1514 N N . CYS A 1 197 ? -10.703 -9.225 18.071 1.00 85.12 197 CYS A N 1
ATOM 1515 C CA . CYS A 1 197 ? -11.877 -8.508 18.570 1.00 85.12 197 CYS A CA 1
ATOM 1516 C C . CYS A 1 197 ? -13.137 -9.386 18.558 1.00 85.12 197 CYS A C 1
ATOM 1518 O O . CYS A 1 197 ? -13.859 -9.410 19.551 1.00 85.12 197 CYS A O 1
ATOM 1520 N N . ARG A 1 198 ? -13.363 -10.171 17.493 1.00 81.31 198 ARG A N 1
ATOM 1521 C CA . ARG A 1 198 ? -14.523 -11.077 17.403 1.00 81.31 198 ARG A CA 1
ATOM 1522 C C . ARG A 1 198 ? -14.512 -12.202 18.441 1.00 81.31 198 ARG A C 1
ATOM 1524 O O . ARG A 1 198 ? -15.574 -12.611 18.874 1.00 81.31 198 ARG A O 1
ATOM 1531 N N . LYS A 1 199 ? -13.342 -12.705 18.852 1.00 74.06 199 LYS A N 1
ATOM 1532 C CA . LYS A 1 199 ? -13.242 -13.749 19.897 1.00 74.06 199 LYS A CA 1
ATOM 1533 C C . LYS A 1 199 ? -13.550 -13.248 21.313 1.00 74.06 199 LYS A C 1
ATOM 1535 O O . LYS A 1 199 ? -13.748 -14.069 22.201 1.00 74.06 199 LYS A O 1
ATOM 1540 N N . HIS A 1 200 ? -13.518 -11.934 21.528 1.00 63.22 200 HIS A N 1
ATOM 1541 C CA . HIS A 1 200 ? -13.735 -11.293 22.828 1.00 63.22 200 HIS A CA 1
ATOM 1542 C C . HIS A 1 200 ? -15.045 -10.487 22.895 1.00 63.22 200 HIS A C 1
ATOM 1544 O O . HIS A 1 200 ? -15.258 -9.790 23.885 1.00 63.22 200 HIS A O 1
ATOM 1550 N N . SER A 1 201 ? -15.877 -10.557 21.849 1.00 57.06 201 SER A N 1
ATOM 1551 C CA . SER A 1 201 ? -17.229 -9.978 21.798 1.00 57.06 201 SER A CA 1
ATOM 1552 C C . SER A 1 201 ? -18.260 -11.068 22.052 1.00 57.06 201 SER A C 1
ATOM 1554 O O . SER A 1 201 ? -19.283 -10.754 22.692 1.00 57.06 201 SER A O 1
#